Protein AF-A0AAV5REX1-F1 (afdb_monomer)

Secondary structure (DSSP, 8-state):
-----PPPPPS-PPP-SS-SS-HHHHHHHHHHHHHHHGGGT--HHHHHHHHHHHHHT-SSHHHHHHHHHHHHHHHHHHHHHHHHHHHHHHHHHHHHHHTSPPHHHHHHTT---S-----HHHHHHHSSSS-EE-TTT--EE-HHHHHHHHHHHTT----------------------------PPPHHHHHHHS--BPPP--SS-S-SEEEEEEEEEEEBTEEEEEEEEEEETT--EEEEEEB--SSPEEEE-HHHHHHHHH----PPPBPHHHHHHHHHHH--TTPEEEESSHHHHHHHHTB--S-EEEHHHHTT--GGG--S-THHHHHHHHHHHHHHH--

Sequence (343 aa):
MQKQQQEPPLLQPKLVHSQPAALDVRTQYLKLIYAEARKLRKSVAEVVDLEFNLAEKCSTSTTYAMEVRHLLAQLKTTVKKRVEKRNQLIAFRKLVRSLRTTETNLELSGYVLSRPLFNEQFIIENRNNVLRVCLKCNSEFTIASRISKTSESSKTSKSSNTSSTTSADENSAEDVVECQHIYTAHPCELEASAPFLMPIPSSRFIFDVVILHSEMVYTSLGAEIERLKLSDRHGKVLYDKQVATTGEVWLESPETTKSTKSENFNCSKISFAQLRIDYMRIIGRGTTILGCNLAQVFSSLRLLHKNVIDFAIELQRAPSECKGDCTNEMQLWLHDRVVNSVP

pLDDT: mean 82.85, std 17.7, range [32.94, 97.88]

Radius of gyration: 31.7 Å; Cα contacts (8 Å, |Δi|>4): 436; chains: 1; bounding box: 96×46×82 Å

Foldseek 3Di:
DDDPPDDQDDLFADDEPAAQDDRVVLSVLLVLQCVLVVLVVDGSVVSNVVSNVLRNPHNHVVSSVVVSVVSSVVSVVVSVVVVVVVVLVVLLLVLLQVLFDAPVRCVVLQADQDWDDADPVCCVVQQFADWFQFPPPRDTDTLPVVVVVVVVVVPPDDDDDDDDDDDDDPDPPPPPPPDLGAGAADSNLLCVVPTQDEQDADPCQVAQEKEWDFFWFGFSSHIATQWIWIAGLVRHTPDIAGADDPGHTSGGDPQRVVCVPPDPPPDDHHYLVVVLVVVSVNDHQNHAYEYASCRSVCSNNSYNHRRYNHPCSSVVHDSVVPDDDCVVVRSVVSVVSSVVSPD

InterPro domains:
  IPR036397 Ribonuclease H superfamily [G3DSA:3.30.420.10] (207-332)

Nearest PDB structures (foldseek):
  5z9x-assembly1_A  TM=7.440E-01  e=3.016E-06  Arabidopsis thaliana
  1wlj-assembly1_A  TM=7.589E-01  e=1.360E-05  Homo sapiens
  7yw5-assembly2_B  TM=7.996E-01  e=4.334E-05  Homo sapiens
  7yw5-assembly1_A  TM=6.823E-01  e=3.642E-05  Homo sapiens
  2pzs-assembly3_C  TM=5.341E-01  e=9.773E-01  Salasvirus phi29

Mean predicted aligned error: 10.96 Å

Structure (mmCIF, N/CA/C/O backbone):
data_AF-A0AAV5REX1-F1
#
_entry.id   AF-A0AAV5REX1-F1
#
loop_
_atom_site.group_PDB
_atom_site.id
_atom_site.type_symbol
_atom_site.label_atom_id
_atom_site.label_alt_id
_atom_site.label_comp_id
_atom_site.label_asym_id
_atom_site.label_entity_id
_atom_site.label_seq_id
_atom_site.pdbx_PDB_ins_code
_atom_site.Cartn_x
_atom_site.Cartn_y
_atom_site.Cartn_z
_atom_site.occupancy
_atom_site.B_iso_or_equiv
_atom_site.auth_seq_id
_atom_site.auth_comp_id
_atom_site.auth_asym_id
_atom_site.auth_atom_id
_atom_site.pdbx_PDB_model_num
ATOM 1 N N . MET A 1 1 ? -39.933 -8.234 -2.024 1.00 41.62 1 MET A N 1
ATOM 2 C CA . MET A 1 1 ? -39.864 -8.659 -0.608 1.00 41.62 1 MET A CA 1
ATOM 3 C C . MET A 1 1 ? -39.680 -7.424 0.260 1.00 41.62 1 MET A C 1
ATOM 5 O O . MET A 1 1 ? -38.602 -6.842 0.263 1.00 41.62 1 MET A O 1
ATOM 9 N N . GLN A 1 2 ? -40.752 -6.963 0.904 1.00 36.97 2 GLN A N 1
ATOM 10 C CA . GLN A 1 2 ? -40.706 -5.831 1.830 1.00 36.97 2 GLN A CA 1
ATOM 11 C C . GLN A 1 2 ? -39.947 -6.266 3.089 1.00 36.97 2 GLN A C 1
ATOM 13 O O . GLN A 1 2 ? -40.343 -7.224 3.750 1.00 36.97 2 GLN A O 1
ATOM 18 N N . LYS A 1 3 ? -38.833 -5.596 3.406 1.00 40.12 3 LYS A N 1
ATOM 19 C CA . LYS A 1 3 ? -38.197 -5.721 4.722 1.00 40.12 3 LYS A CA 1
ATOM 20 C C . LYS A 1 3 ? -39.199 -5.199 5.747 1.00 40.12 3 LYS A C 1
ATOM 22 O O . LYS A 1 3 ? -39.438 -3.995 5.786 1.00 40.12 3 LYS A O 1
ATOM 27 N N . GLN A 1 4 ? -39.782 -6.096 6.539 1.00 40.94 4 GLN A N 1
ATOM 28 C CA . GLN A 1 4 ? -40.500 -5.716 7.749 1.00 40.94 4 GLN A CA 1
ATOM 29 C C . GLN A 1 4 ? -39.557 -4.847 8.586 1.00 40.94 4 GLN A C 1
ATOM 31 O O . GLN A 1 4 ? -38.476 -5.283 8.984 1.00 40.94 4 GLN A O 1
ATOM 36 N N . GLN A 1 5 ? -39.936 -3.586 8.768 1.00 39.69 5 GLN A N 1
ATOM 37 C CA . GLN A 1 5 ? -39.284 -2.680 9.698 1.00 39.69 5 GLN A CA 1
ATOM 38 C C . GLN A 1 5 ? -39.611 -3.194 11.101 1.00 39.69 5 GLN A C 1
ATOM 40 O O . GLN A 1 5 ? -40.664 -2.886 11.646 1.00 39.69 5 GLN A O 1
ATOM 45 N N . GLN A 1 6 ? -38.746 -4.044 11.658 1.00 48.91 6 GLN A N 1
ATOM 46 C CA . GLN A 1 6 ? -38.772 -4.316 13.091 1.00 48.91 6 GLN A CA 1
ATOM 47 C C . GLN A 1 6 ? -38.523 -2.991 13.808 1.00 48.91 6 GLN A C 1
ATOM 49 O O . GLN A 1 6 ? -37.510 -2.330 13.555 1.00 48.91 6 GLN A O 1
ATOM 54 N N . GLU A 1 7 ? -39.469 -2.594 14.660 1.00 49.75 7 GLU A N 1
ATOM 55 C CA . GLU A 1 7 ? -39.303 -1.452 15.551 1.00 49.75 7 GLU A CA 1
ATOM 56 C C . GLU A 1 7 ? -37.972 -1.579 16.305 1.00 49.75 7 GLU A C 1
ATOM 58 O O . GLU A 1 7 ? -37.587 -2.685 16.709 1.00 49.75 7 GLU A O 1
ATOM 63 N N . PRO A 1 8 ? -37.225 -0.475 16.471 1.00 56.59 8 PRO A N 1
ATOM 64 C CA . PRO A 1 8 ? -35.963 -0.519 17.185 1.00 56.59 8 PRO A CA 1
ATOM 65 C C . PRO A 1 8 ? -36.215 -1.058 18.601 1.00 56.59 8 PRO A C 1
ATOM 67 O O . PRO A 1 8 ? -37.121 -0.566 19.276 1.00 56.59 8 PRO A O 1
ATOM 70 N N . PRO A 1 9 ? -35.436 -2.052 19.067 1.00 68.06 9 PRO A N 1
ATOM 71 C CA . PRO A 1 9 ? -35.655 -2.644 20.376 1.00 68.06 9 PRO A CA 1
ATOM 72 C C . PRO A 1 9 ? -35.603 -1.548 21.438 1.00 68.06 9 PRO A C 1
ATOM 74 O O . PRO A 1 9 ? -34.625 -0.802 21.533 1.00 68.06 9 PRO A O 1
ATOM 77 N N . LEU A 1 10 ? -36.682 -1.429 22.211 1.00 81.88 10 LEU A N 1
ATOM 78 C CA . LEU A 1 10 ? -36.759 -0.497 23.327 1.00 81.88 10 LEU A CA 1
ATOM 79 C C . LEU A 1 10 ? -35.700 -0.883 24.366 1.00 81.88 10 LEU A C 1
ATOM 81 O O . LEU A 1 10 ? -35.480 -2.062 24.643 1.00 81.88 10 LEU A O 1
ATOM 85 N N . LEU A 1 11 ? -35.033 0.115 24.952 1.00 90.31 11 LEU A N 1
ATOM 86 C CA . LEU A 1 11 ? -34.032 -0.098 25.999 1.00 90.31 11 LEU A CA 1
ATOM 87 C C . LEU A 1 11 ? -34.731 -0.441 27.324 1.00 90.31 11 LEU A C 1
ATOM 89 O O . LEU A 1 11 ? -34.845 0.402 28.215 1.00 90.31 11 LEU A O 1
ATOM 93 N N . GLN A 1 12 ? -35.233 -1.669 27.421 1.00 93.31 12 GLN A N 1
ATOM 94 C CA . GLN A 1 12 ? -35.946 -2.197 28.579 1.00 93.31 12 GLN A CA 1
ATOM 95 C C . GLN A 1 12 ? -35.335 -3.531 29.031 1.00 93.31 12 GLN A C 1
ATOM 97 O O . GLN A 1 12 ? -34.921 -4.325 28.182 1.00 93.31 12 GLN A O 1
ATOM 102 N N . PRO A 1 13 ? -35.263 -3.798 30.350 1.00 93.38 13 PRO A N 1
ATOM 103 C CA . PRO A 1 13 ? -34.788 -5.079 30.857 1.00 93.38 13 PRO A CA 1
ATOM 104 C C . PRO A 1 13 ? -35.712 -6.221 30.429 1.00 93.38 13 PRO A C 1
ATOM 106 O O . PRO A 1 13 ? -36.936 -6.096 30.475 1.00 93.38 13 PRO A O 1
ATOM 109 N N . LYS A 1 14 ? -35.131 -7.370 30.079 1.00 94.06 14 LYS A N 1
ATOM 110 C CA . LYS A 1 14 ? -35.898 -8.605 29.872 1.00 94.06 14 LYS A CA 1
ATOM 111 C C . LYS A 1 14 ? -36.340 -9.195 31.216 1.00 94.06 14 LYS A C 1
ATOM 113 O O . LYS A 1 14 ? -35.639 -9.076 32.231 1.00 94.06 14 LYS A O 1
ATOM 118 N N . LEU A 1 15 ? -37.503 -9.847 31.222 1.00 92.31 15 LEU A N 1
ATOM 119 C CA . LEU A 1 15 ? -38.007 -10.582 32.384 1.00 92.31 15 LEU A CA 1
ATOM 120 C C . LEU A 1 15 ? -37.105 -11.787 32.667 1.00 92.31 15 LEU A C 1
ATOM 122 O O . LEU A 1 15 ? -36.852 -12.586 31.773 1.00 92.31 15 LEU A O 1
ATOM 126 N N . VAL A 1 16 ? -36.638 -11.905 33.909 1.00 92.38 16 VAL A N 1
ATOM 127 C CA . VAL A 1 16 ? -35.862 -13.048 34.416 1.00 92.38 16 VAL A CA 1
ATOM 128 C C . VAL A 1 16 ? -36.701 -13.820 35.431 1.00 92.38 16 VAL A C 1
ATOM 130 O O . VAL A 1 16 ? -37.629 -13.257 36.015 1.00 92.38 16 VAL A O 1
ATOM 133 N N . HIS A 1 17 ? -36.367 -15.094 35.647 1.00 86.75 17 HIS A N 1
ATOM 134 C CA . HIS A 1 17 ? -37.123 -15.983 36.535 1.00 86.75 17 HIS A CA 1
ATOM 135 C C . HIS A 1 17 ? -37.067 -15.532 38.005 1.00 86.75 17 HIS A C 1
ATOM 137 O O . HIS A 1 17 ? -38.095 -15.435 38.668 1.00 86.75 17 HIS A O 1
ATOM 143 N N . SER A 1 18 ? -35.875 -15.172 38.488 1.00 88.12 18 SER A N 1
ATOM 144 C CA . SER A 1 18 ? -35.661 -14.524 39.784 1.00 88.12 18 SER A CA 1
ATOM 145 C C . SER A 1 18 ? -35.223 -13.085 39.551 1.00 88.12 18 SER A C 1
ATOM 147 O O . SER A 1 18 ? -34.117 -12.857 39.072 1.00 88.12 18 SER A O 1
ATOM 149 N N . GLN A 1 19 ? -36.079 -12.107 39.853 1.00 89.44 19 GLN A N 1
ATOM 150 C CA . GLN A 1 19 ? -35.738 -10.690 39.692 1.00 89.44 19 GLN A CA 1
ATOM 151 C C . GLN A 1 19 ? -34.707 -10.283 40.756 1.00 89.44 19 GLN A C 1
ATOM 153 O O . GLN A 1 19 ? -35.073 -10.191 41.928 1.00 89.44 19 GLN A O 1
ATOM 158 N N . PRO A 1 20 ? -33.437 -10.010 40.392 1.00 92.88 20 PRO A N 1
ATOM 159 C CA . PRO A 1 20 ? -32.428 -9.660 41.387 1.00 92.88 20 PRO A CA 1
ATOM 160 C C . PRO A 1 20 ? -32.662 -8.267 41.982 1.00 92.88 20 PRO A C 1
ATOM 162 O O . PRO A 1 20 ? -32.218 -7.987 43.088 1.00 92.88 20 PRO A O 1
ATOM 165 N N . ALA A 1 21 ? -33.349 -7.385 41.256 1.00 94.56 21 ALA A N 1
ATOM 166 C CA . ALA A 1 21 ? -33.700 -6.036 41.676 1.00 94.56 21 ALA A CA 1
ATOM 167 C C . ALA A 1 21 ? -35.005 -5.600 40.995 1.00 94.56 21 ALA A C 1
ATOM 169 O O . ALA A 1 21 ? -35.418 -6.188 39.992 1.00 94.56 21 ALA A O 1
ATOM 170 N N . ALA A 1 22 ? -35.633 -4.546 41.519 1.00 95.38 22 ALA A N 1
ATOM 171 C CA . ALA A 1 22 ? -36.825 -3.955 40.921 1.00 95.38 22 ALA A CA 1
ATOM 172 C C . ALA A 1 22 ? -36.555 -3.443 39.487 1.00 95.38 22 ALA A C 1
ATOM 174 O O . ALA A 1 22 ? -35.430 -3.077 39.128 1.00 95.38 22 ALA A O 1
ATOM 175 N N . LEU A 1 23 ? -37.590 -3.461 38.638 1.00 93.94 23 LEU A N 1
ATOM 176 C CA . LEU A 1 23 ? -37.469 -3.168 37.202 1.00 93.94 23 LEU A CA 1
ATOM 177 C C . LEU A 1 23 ? -36.954 -1.752 36.916 1.00 93.94 23 LEU A C 1
ATOM 179 O O . LEU A 1 23 ? -36.216 -1.543 35.953 1.00 93.94 23 LEU A O 1
ATOM 183 N N . ASP A 1 24 ? -37.309 -0.784 37.751 1.00 94.31 24 ASP A N 1
ATOM 184 C CA . ASP A 1 24 ? -36.826 0.594 37.698 1.00 94.31 24 ASP A CA 1
ATOM 185 C C . ASP A 1 24 ? -35.310 0.670 37.942 1.00 94.31 24 ASP A C 1
ATOM 187 O O . ASP A 1 24 ? -34.587 1.280 37.149 1.00 94.31 24 ASP A O 1
ATOM 191 N N . VAL A 1 25 ? -34.808 -0.031 38.962 1.00 95.50 25 VAL A N 1
ATOM 192 C CA . VAL A 1 25 ? -33.376 -0.131 39.281 1.00 95.50 25 VAL A CA 1
ATOM 193 C C . VAL A 1 25 ? -32.620 -0.817 38.144 1.00 95.50 25 VAL A C 1
ATOM 195 O O . VAL A 1 25 ? -31.595 -0.314 37.676 1.00 95.50 25 VAL A O 1
ATOM 198 N N . ARG A 1 26 ? -33.145 -1.935 37.625 1.00 96.25 26 ARG A N 1
ATOM 199 C CA . ARG A 1 26 ? -32.561 -2.618 36.459 1.00 96.25 26 ARG A CA 1
ATOM 200 C C . ARG A 1 26 ? -32.526 -1.709 35.232 1.00 96.25 26 ARG A C 1
ATOM 202 O O . ARG A 1 26 ? -31.511 -1.652 34.543 1.00 96.25 26 ARG A O 1
ATOM 209 N N . THR A 1 27 ? -33.580 -0.927 35.005 1.00 96.25 27 THR A N 1
ATOM 210 C CA . THR A 1 27 ? -33.643 0.057 33.914 1.00 96.25 27 THR A CA 1
ATOM 211 C C . THR A 1 27 ? -32.583 1.152 34.069 1.00 96.25 27 THR A C 1
ATOM 213 O O . THR A 1 27 ? -31.961 1.550 33.081 1.00 96.25 27 THR A O 1
ATOM 216 N N . GLN A 1 28 ? -32.329 1.636 35.289 1.00 96.69 28 GLN A N 1
ATOM 217 C CA . GLN A 1 28 ? -31.252 2.601 35.546 1.00 96.69 28 GLN A CA 1
ATOM 218 C C . GLN A 1 28 ? -29.877 2.009 35.216 1.00 96.69 28 GLN A C 1
ATOM 220 O O . GLN A 1 28 ? -29.094 2.636 34.499 1.00 96.69 28 GLN A O 1
ATOM 225 N N . TYR A 1 29 ? -29.598 0.782 35.657 1.00 97.31 29 TYR A N 1
ATOM 226 C CA . TYR A 1 29 ? -28.347 0.101 35.324 1.00 97.31 29 TYR A CA 1
ATOM 227 C C . TYR A 1 29 ? -28.202 -0.171 33.827 1.00 97.31 29 TYR A C 1
ATOM 229 O O . TYR A 1 29 ? -27.140 0.093 33.263 1.00 97.31 29 TYR A O 1
ATOM 237 N N . LEU A 1 30 ? -29.268 -0.602 33.154 1.00 96.88 30 LEU A N 1
ATOM 238 C CA . LEU A 1 30 ? -29.281 -0.811 31.708 1.00 96.88 30 LEU A CA 1
ATOM 239 C C . LEU A 1 30 ? -28.925 0.477 30.946 1.00 96.88 30 LEU A C 1
ATOM 241 O O . LEU A 1 30 ? -28.131 0.435 30.005 1.00 96.88 30 LEU A O 1
ATOM 245 N N . LYS A 1 31 ? -29.428 1.641 31.384 1.00 96.88 31 LYS A N 1
ATOM 246 C CA . LYS A 1 31 ? -29.044 2.950 30.823 1.00 96.88 31 LYS A CA 1
ATOM 247 C C . LYS A 1 31 ? -27.552 3.243 31.002 1.00 96.88 31 LYS A C 1
ATOM 249 O O . LYS A 1 31 ? -26.918 3.736 30.068 1.00 96.88 31 LYS A O 1
ATOM 254 N N . LEU A 1 32 ? -26.978 2.922 32.164 1.00 97.50 32 LEU A N 1
ATOM 255 C CA . LEU A 1 32 ? -25.543 3.092 32.420 1.00 97.50 32 LEU A CA 1
ATOM 256 C C . LEU A 1 32 ? -24.694 2.164 31.539 1.00 97.50 32 LEU A C 1
ATOM 258 O O . LEU A 1 32 ? -23.728 2.618 30.922 1.00 97.50 32 LEU A O 1
ATOM 262 N N . ILE A 1 33 ? -25.078 0.888 31.428 1.00 97.44 33 ILE A N 1
ATOM 263 C CA . ILE A 1 33 ? -24.406 -0.093 30.563 1.00 97.44 33 ILE A CA 1
ATOM 264 C C . ILE A 1 33 ? -24.477 0.381 29.108 1.00 97.44 33 ILE A C 1
ATOM 266 O O . ILE A 1 33 ? -23.455 0.410 28.420 1.00 97.44 33 ILE A O 1
ATOM 270 N N . TYR A 1 34 ? -25.648 0.833 28.655 1.00 96.69 34 TYR A N 1
ATOM 271 C CA . TYR A 1 34 ? -25.845 1.362 27.308 1.00 96.69 34 TYR A CA 1
ATOM 272 C C . TYR A 1 34 ? -24.973 2.584 27.016 1.00 96.69 34 TYR A C 1
ATOM 274 O O . TYR A 1 34 ? -24.344 2.655 25.957 1.00 96.69 34 TYR A O 1
ATOM 282 N N . ALA A 1 35 ? -24.875 3.528 27.957 1.00 95.94 35 ALA A N 1
ATOM 283 C CA . ALA A 1 35 ? -24.076 4.739 27.794 1.00 95.94 35 ALA A CA 1
ATOM 284 C C . ALA A 1 35 ? -22.585 4.449 27.535 1.00 95.94 35 ALA A C 1
ATOM 286 O O . ALA A 1 35 ? -21.951 5.186 26.770 1.00 95.94 35 ALA A O 1
ATOM 287 N N . GLU A 1 36 ? -22.040 3.377 28.119 1.00 96.25 36 GLU A N 1
ATOM 288 C CA . GLU A 1 36 ? -20.666 2.919 27.875 1.00 96.25 36 GLU A CA 1
ATOM 289 C C . GLU A 1 36 ? -20.561 2.001 26.648 1.00 96.25 36 GLU A C 1
ATOM 291 O O . GLU A 1 36 ? -19.703 2.202 25.787 1.00 96.25 36 GLU A O 1
ATOM 296 N N . ALA A 1 37 ? -21.466 1.035 26.500 1.00 94.94 37 ALA A N 1
ATOM 297 C CA . ALA A 1 37 ? -21.451 0.066 25.407 1.00 94.94 37 ALA A CA 1
ATOM 298 C C . ALA A 1 37 ? -21.675 0.707 24.025 1.00 94.94 37 ALA A C 1
ATOM 300 O O . ALA A 1 37 ? -21.059 0.286 23.040 1.00 94.94 37 ALA A O 1
ATOM 301 N N . ARG A 1 38 ? -22.463 1.789 23.936 1.00 94.81 38 ARG A N 1
ATOM 302 C CA . ARG A 1 38 ? -22.641 2.544 22.683 1.00 94.81 38 ARG A CA 1
ATOM 303 C C . ARG A 1 38 ? -21.335 3.161 22.178 1.00 94.81 38 ARG A C 1
ATOM 305 O O . ARG A 1 38 ? -21.141 3.273 20.970 1.00 94.81 38 ARG A O 1
ATOM 312 N N . LYS A 1 39 ? -20.388 3.496 23.071 1.00 93.06 39 LYS A N 1
ATOM 313 C CA . LYS A 1 39 ? -19.043 3.977 22.685 1.00 93.06 39 LYS A CA 1
ATOM 314 C C . LYS A 1 39 ? -18.255 2.889 21.944 1.00 93.06 39 LYS A C 1
ATOM 316 O O . LYS A 1 39 ? -17.355 3.190 21.161 1.00 93.06 39 LYS A O 1
ATOM 321 N N . LEU A 1 40 ? -18.629 1.623 22.139 1.00 92.44 40 LEU A N 1
ATOM 322 C CA . LEU A 1 40 ? -18.107 0.467 21.412 1.00 92.44 40 LEU A CA 1
ATOM 323 C C . LEU A 1 40 ? -18.937 0.102 20.169 1.00 92.44 40 LEU A C 1
ATOM 325 O O . LEU A 1 40 ? -18.565 -0.840 19.470 1.00 92.44 40 LEU A O 1
ATOM 329 N N . ARG A 1 41 ? -19.985 0.872 19.845 1.00 93.38 41 ARG A N 1
ATOM 330 C CA . ARG A 1 41 ? -20.968 0.594 18.784 1.00 93.38 41 ARG A CA 1
ATOM 331 C C . ARG A 1 41 ? -21.764 -0.700 18.993 1.00 93.38 41 ARG A C 1
ATOM 333 O O . ARG A 1 41 ? -22.196 -1.292 18.011 1.00 93.38 41 ARG A O 1
ATOM 340 N N . LYS A 1 42 ? -21.951 -1.132 20.245 1.00 93.38 42 LYS A N 1
ATOM 341 C CA . LYS A 1 42 ? -22.905 -2.207 20.538 1.00 93.38 42 LYS A CA 1
ATOM 342 C C . LYS A 1 42 ? -24.327 -1.715 20.272 1.00 93.38 42 LYS A C 1
ATOM 344 O O . LYS A 1 42 ? -24.660 -0.574 20.602 1.00 93.38 42 LYS A O 1
ATOM 349 N N . SER A 1 43 ? -25.130 -2.569 19.658 1.00 94.69 43 SER A N 1
ATOM 350 C CA . SER A 1 43 ? -26.555 -2.358 19.428 1.00 94.69 43 SER A CA 1
ATOM 351 C C . SER A 1 43 ? -27.341 -2.398 20.742 1.00 94.69 43 SER A C 1
ATOM 353 O O . SER A 1 43 ? -26.873 -2.928 21.750 1.00 94.69 43 SER A O 1
ATOM 355 N N . VAL A 1 44 ? -28.556 -1.842 20.737 1.00 94.38 44 VAL A N 1
ATOM 356 C CA . VAL A 1 44 ? -29.444 -1.887 21.911 1.00 94.38 44 VAL A CA 1
ATOM 357 C C . VAL A 1 44 ? -29.755 -3.334 22.307 1.00 94.38 44 VAL A C 1
ATOM 359 O O . VAL A 1 44 ? -29.687 -3.653 23.489 1.00 94.38 44 VAL A O 1
ATOM 362 N N . ALA A 1 45 ? -30.002 -4.216 21.332 1.00 94.44 45 ALA A N 1
ATOM 363 C CA . ALA A 1 45 ? -30.260 -5.636 21.573 1.00 94.44 45 ALA A CA 1
ATOM 364 C C . ALA A 1 45 ? -29.101 -6.318 22.320 1.00 94.44 45 ALA A C 1
ATOM 366 O O . ALA A 1 45 ? -29.321 -6.910 23.371 1.00 94.44 45 ALA A O 1
ATOM 367 N N . GLU A 1 46 ? -27.858 -6.135 21.857 1.00 95.62 46 GLU A N 1
ATOM 368 C CA . GLU A 1 46 ? -26.674 -6.695 22.530 1.00 95.62 46 GLU A CA 1
ATOM 369 C C . GLU A 1 46 ? -26.517 -6.179 23.965 1.00 95.62 46 GLU A C 1
ATOM 371 O O . GLU A 1 46 ? -26.017 -6.887 24.835 1.00 95.62 46 GLU A O 1
ATOM 376 N N . VAL A 1 47 ? -26.904 -4.930 24.227 1.00 96.38 47 VAL A N 1
ATOM 377 C CA . VAL A 1 47 ? -26.822 -4.344 25.569 1.00 96.38 47 VAL A CA 1
ATOM 378 C C . VAL A 1 47 ? -27.897 -4.902 26.497 1.00 96.38 47 VAL A C 1
ATOM 380 O O . VAL A 1 47 ? -27.590 -5.214 27.646 1.00 96.38 47 VAL A O 1
ATOM 383 N N . VAL A 1 48 ? -29.126 -5.056 26.000 1.00 96.06 48 VAL A N 1
ATOM 384 C CA . VAL A 1 48 ? -30.218 -5.710 26.734 1.00 96.06 48 VAL A CA 1
ATOM 385 C C . VAL A 1 48 ? -29.850 -7.159 27.055 1.00 96.06 48 VAL A C 1
ATOM 387 O O . VAL A 1 48 ? -30.053 -7.597 28.182 1.00 96.06 48 VAL A O 1
ATOM 390 N N . ASP A 1 49 ? -29.236 -7.879 26.115 1.00 96.12 49 ASP A N 1
ATOM 391 C CA . ASP A 1 49 ? -28.781 -9.256 26.336 1.00 96.12 49 ASP A CA 1
ATOM 392 C C . ASP A 1 49 ? -27.657 -9.344 27.376 1.00 96.12 49 ASP A C 1
ATOM 394 O O . ASP A 1 49 ? -27.644 -10.258 28.197 1.00 96.12 49 ASP A O 1
ATOM 398 N N . LEU A 1 50 ? -26.719 -8.390 27.388 1.00 96.38 50 LEU A N 1
ATOM 399 C CA . LEU A 1 50 ? -25.670 -8.336 28.415 1.00 96.38 50 LEU A CA 1
ATOM 400 C C . LEU A 1 50 ? -26.248 -8.148 29.818 1.00 96.38 50 LEU A C 1
ATOM 402 O O . LEU A 1 50 ? -25.808 -8.825 30.743 1.00 96.38 50 LEU A O 1
ATOM 406 N N . GLU A 1 51 ? -27.207 -7.234 29.977 1.00 96.94 51 GLU A N 1
ATOM 407 C CA . GLU A 1 51 ? -27.874 -7.019 31.264 1.00 96.94 51 GLU A CA 1
ATOM 408 C C . GLU A 1 51 ? -28.710 -8.234 31.665 1.00 96.94 51 GLU A C 1
ATOM 410 O O . GLU A 1 51 ? -28.601 -8.679 32.804 1.00 96.94 51 GLU A O 1
ATOM 415 N N . PHE A 1 52 ? -29.469 -8.817 30.733 1.00 96.56 52 PHE A N 1
ATOM 416 C CA . PHE A 1 52 ? -30.295 -9.997 30.985 1.00 96.56 52 PHE A CA 1
ATOM 417 C C . PHE A 1 52 ? -29.462 -11.177 31.494 1.00 96.56 52 PHE A C 1
ATOM 419 O O . PHE A 1 52 ? -29.761 -11.729 32.549 1.00 96.56 52 PHE A O 1
ATOM 426 N N . ASN A 1 53 ? -28.370 -11.503 30.797 1.00 95.94 53 ASN A N 1
ATOM 427 C CA . ASN A 1 53 ? -27.466 -12.591 31.180 1.00 95.94 53 ASN A CA 1
ATOM 428 C C . ASN A 1 53 ? -26.797 -12.357 32.542 1.00 95.94 53 ASN A C 1
ATOM 430 O O . ASN A 1 53 ? -26.378 -13.304 33.205 1.00 95.94 53 ASN A O 1
ATOM 434 N N . LEU A 1 54 ? -26.629 -11.095 32.940 1.00 95.50 54 LEU A N 1
ATOM 435 C CA . LEU A 1 54 ? -26.080 -10.726 34.241 1.00 95.50 54 LEU A CA 1
ATOM 436 C C . LEU A 1 54 ? -27.153 -10.856 35.328 1.00 95.50 54 LEU A C 1
ATOM 438 O O . LEU A 1 54 ? -26.888 -11.436 36.380 1.00 95.50 54 LEU A O 1
ATOM 442 N N . ALA A 1 55 ? -28.370 -10.382 35.054 1.00 95.69 55 ALA A N 1
ATOM 443 C CA . ALA A 1 55 ? -29.510 -10.479 35.955 1.00 95.69 55 ALA A CA 1
ATOM 444 C C . ALA A 1 55 ? -29.913 -11.935 36.237 1.00 95.69 55 ALA A C 1
ATOM 446 O O . ALA A 1 55 ? -30.172 -12.270 37.386 1.00 95.69 55 ALA A O 1
ATOM 447 N N . GLU A 1 56 ? -29.898 -12.807 35.225 1.00 95.88 56 GLU A N 1
ATOM 448 C CA . GLU A 1 56 ? -30.225 -14.235 35.359 1.00 95.88 56 GLU A CA 1
ATOM 449 C C . GLU A 1 56 ? -29.261 -14.983 36.296 1.00 95.88 56 GLU A C 1
ATOM 451 O O . GLU A 1 56 ? -29.656 -15.912 36.995 1.00 95.88 56 GLU A O 1
ATOM 456 N N . LYS A 1 57 ? -27.997 -14.550 36.359 1.00 93.75 57 LYS A N 1
ATOM 457 C CA . LYS A 1 57 ? -26.960 -15.168 37.202 1.00 93.75 57 LYS A CA 1
ATOM 458 C C . LYS A 1 57 ? -26.956 -14.663 38.643 1.00 93.75 57 LYS A C 1
ATOM 460 O O . LYS A 1 57 ? -26.240 -15.213 39.477 1.00 93.75 57 LYS A O 1
ATOM 465 N N . CYS A 1 58 ? -27.704 -13.605 38.942 1.00 93.94 58 CYS A N 1
ATOM 466 C CA . CYS A 1 58 ? -27.691 -12.967 40.251 1.00 93.94 58 CYS A CA 1
ATOM 467 C C . CYS A 1 58 ? -28.947 -13.338 41.040 1.00 93.94 58 CYS A C 1
ATOM 469 O O . CYS A 1 58 ? -30.064 -13.123 40.587 1.00 93.94 58 CYS A O 1
ATOM 471 N N . SER A 1 59 ? -28.766 -13.833 42.263 1.00 89.31 59 SER A N 1
ATOM 472 C CA . SER A 1 59 ? -29.874 -14.170 43.164 1.00 89.31 59 SER A CA 1
ATOM 473 C C . SER A 1 59 ? -30.300 -13.014 44.074 1.00 89.31 59 SER A C 1
ATOM 475 O O . SER A 1 59 ? -31.399 -13.038 44.619 1.00 89.31 59 SER A O 1
ATOM 477 N N . THR A 1 60 ? -29.451 -11.993 44.253 1.00 93.81 60 THR A N 1
ATOM 478 C CA . THR A 1 60 ? -29.719 -10.853 45.145 1.00 93.81 60 THR A CA 1
ATOM 479 C C . THR A 1 60 ? -29.392 -9.514 44.489 1.00 93.81 60 THR A C 1
ATOM 481 O O . THR A 1 60 ? -28.530 -9.428 43.608 1.00 93.81 60 THR A O 1
ATOM 484 N N . SER A 1 61 ? -30.030 -8.448 44.982 1.00 93.56 61 SER A N 1
ATOM 485 C CA . SER A 1 61 ? -29.796 -7.067 44.532 1.00 93.56 61 SER A CA 1
ATOM 486 C C . SER A 1 61 ? -28.348 -6.627 44.741 1.00 93.56 61 SER A C 1
ATOM 488 O O . SER A 1 61 ? -27.753 -5.986 43.876 1.00 93.56 61 SER A O 1
ATOM 490 N N . THR A 1 62 ? -27.733 -7.042 45.851 1.00 95.19 62 THR A N 1
ATOM 491 C CA . THR A 1 62 ? -26.341 -6.712 46.177 1.00 95.19 62 THR A CA 1
ATOM 492 C C . THR A 1 62 ? -25.364 -7.356 45.196 1.00 95.19 62 THR A C 1
ATOM 494 O O . THR A 1 62 ? -24.488 -6.669 44.665 1.00 95.19 62 THR A O 1
ATOM 497 N N . THR A 1 63 ? -25.532 -8.655 44.916 1.00 95.25 63 THR A N 1
ATOM 498 C CA . THR A 1 63 ? -24.705 -9.375 43.935 1.00 95.25 63 THR A CA 1
ATOM 499 C C . THR A 1 63 ? -24.886 -8.777 42.544 1.00 95.25 63 THR A C 1
ATOM 501 O O . THR A 1 63 ? -23.901 -8.492 41.868 1.00 95.25 63 THR A O 1
ATOM 504 N N . TYR A 1 64 ? -26.126 -8.473 42.157 1.00 96.88 64 TYR A N 1
ATOM 505 C CA . TYR A 1 64 ? -26.432 -7.827 40.883 1.00 96.88 64 TYR A CA 1
ATOM 506 C C . TYR A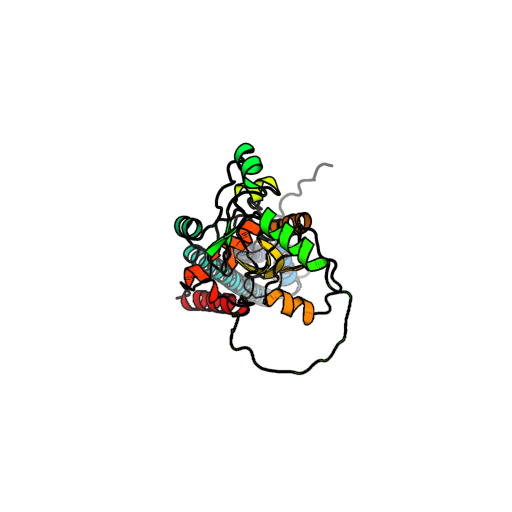 1 64 ? -25.763 -6.455 40.741 1.00 96.88 64 TYR A C 1
ATOM 508 O O . TYR A 1 64 ? -25.067 -6.201 39.760 1.00 96.88 64 TYR A O 1
ATOM 516 N N . ALA A 1 65 ? -25.874 -5.585 41.746 1.00 96.81 65 ALA A N 1
ATOM 517 C CA . ALA A 1 65 ? -25.218 -4.280 41.738 1.00 96.81 65 ALA A CA 1
ATOM 518 C C . ALA A 1 65 ? -23.680 -4.384 41.696 1.00 96.81 65 ALA A C 1
ATOM 520 O O . ALA A 1 65 ? -23.005 -3.518 41.131 1.00 96.81 65 ALA A O 1
ATOM 521 N N . MET A 1 66 ? -23.093 -5.418 42.306 1.00 97.25 66 MET A N 1
ATOM 522 C CA . MET A 1 66 ? -21.656 -5.694 42.221 1.00 97.25 66 MET A CA 1
ATOM 523 C C . MET A 1 66 ? -21.251 -6.131 40.808 1.00 97.25 66 MET A C 1
ATOM 525 O O . MET A 1 66 ? -20.333 -5.542 40.235 1.00 97.25 66 MET A O 1
ATOM 529 N N . GLU A 1 67 ? -21.968 -7.086 40.220 1.00 97.38 67 GLU A N 1
ATOM 530 C CA . GLU A 1 67 ? -21.699 -7.580 38.867 1.00 97.38 67 GLU A CA 1
ATOM 531 C C . GLU A 1 67 ? -21.890 -6.488 37.810 1.00 97.38 67 GLU A C 1
ATOM 533 O O . GLU A 1 67 ? -21.057 -6.330 36.916 1.00 97.38 67 GLU A O 1
ATOM 538 N N . VAL A 1 68 ? -22.919 -5.642 37.940 1.00 97.56 68 VAL A N 1
ATOM 539 C CA . VAL A 1 68 ? -23.093 -4.487 37.047 1.00 97.56 68 VAL A CA 1
ATOM 540 C C . VAL A 1 68 ? -21.903 -3.530 37.150 1.00 97.56 68 VAL A C 1
ATOM 542 O O . VAL A 1 68 ? -21.404 -3.053 36.127 1.00 97.56 68 VAL A O 1
ATOM 545 N N . ARG A 1 69 ? -21.407 -3.248 38.363 1.00 97.69 69 ARG A N 1
ATOM 546 C CA . ARG A 1 69 ? -20.208 -2.411 38.548 1.00 97.69 69 ARG A CA 1
ATOM 547 C C . ARG A 1 69 ? -18.982 -3.038 37.886 1.00 97.69 69 ARG A C 1
ATOM 549 O O . ARG A 1 69 ? -18.224 -2.318 37.232 1.00 97.69 69 ARG A O 1
ATOM 556 N N . HIS A 1 70 ? -18.816 -4.352 38.002 1.00 97.62 70 HIS A N 1
ATOM 557 C CA . HIS A 1 70 ? -17.735 -5.086 37.353 1.00 97.62 70 HIS A CA 1
ATOM 558 C C . HIS A 1 70 ? -17.840 -5.020 35.818 1.00 97.62 70 HIS A C 1
ATOM 560 O O . HIS A 1 70 ? -16.877 -4.625 35.156 1.00 97.62 70 HIS A O 1
ATOM 566 N N . LEU A 1 71 ? -19.024 -5.262 35.245 1.00 97.50 71 LEU A N 1
ATOM 567 C CA . LEU A 1 71 ? -19.279 -5.117 33.808 1.00 97.50 71 LEU A CA 1
ATOM 568 C C . LEU A 1 71 ? -18.993 -3.690 33.316 1.00 97.50 71 LEU A C 1
ATOM 570 O O . LEU A 1 71 ? -18.344 -3.498 32.287 1.00 97.50 71 LEU A O 1
ATOM 574 N N . LEU A 1 72 ? -19.432 -2.666 34.053 1.00 97.88 72 LEU A N 1
ATOM 575 C CA . LEU A 1 72 ? -19.152 -1.270 33.713 1.00 97.88 72 LEU A CA 1
ATOM 576 C C . LEU A 1 72 ? -17.649 -0.966 33.733 1.00 97.88 72 LEU A C 1
ATOM 578 O O . LEU A 1 72 ? -17.159 -0.269 32.843 1.00 97.88 72 LEU A O 1
ATOM 582 N N . ALA A 1 73 ? -16.902 -1.495 34.705 1.00 97.56 73 ALA A N 1
ATOM 583 C CA . ALA A 1 73 ? -15.447 -1.356 34.749 1.00 97.56 73 ALA A CA 1
ATOM 584 C C . ALA A 1 73 ? -14.773 -2.039 33.541 1.00 97.56 73 ALA A C 1
ATOM 586 O O . ALA A 1 73 ? -13.897 -1.448 32.899 1.00 97.56 73 ALA A O 1
ATOM 587 N N . GLN A 1 74 ? -15.227 -3.235 33.158 1.00 96.94 74 GLN A N 1
ATOM 588 C CA . GLN A 1 74 ? -14.751 -3.939 31.962 1.00 96.94 74 GLN A CA 1
ATOM 589 C C . GLN A 1 74 ? -15.061 -3.175 30.664 1.00 96.94 74 GLN A C 1
ATOM 591 O O . GLN A 1 74 ? -14.206 -3.041 29.784 1.00 96.94 74 GLN A O 1
ATOM 596 N N . LEU A 1 75 ? -16.264 -2.609 30.539 1.00 96.62 75 LEU A N 1
ATOM 597 C CA . LEU A 1 75 ? -16.630 -1.786 29.387 1.00 96.62 75 LEU A CA 1
ATOM 598 C C . LEU A 1 75 ? -15.768 -0.524 29.316 1.00 96.62 75 LEU A C 1
ATOM 600 O O . LEU A 1 75 ? -15.213 -0.232 28.258 1.00 96.62 75 LEU A O 1
ATOM 604 N N . LYS A 1 76 ? -15.581 0.187 30.434 1.00 96.44 76 LYS A N 1
ATOM 605 C CA . LYS A 1 76 ? -14.748 1.400 30.494 1.00 96.44 76 LYS A CA 1
ATOM 606 C C . LYS A 1 76 ? -13.291 1.123 30.124 1.00 96.44 76 LYS A C 1
ATOM 608 O O . LYS A 1 76 ? -12.711 1.875 29.341 1.00 96.44 76 LYS A O 1
ATOM 613 N N . THR A 1 77 ? -12.703 0.040 30.630 1.00 96.12 77 THR A N 1
ATOM 614 C CA . THR A 1 77 ? -11.330 -0.358 30.267 1.00 96.12 77 THR A CA 1
ATOM 615 C C . THR A 1 77 ? -11.222 -0.719 28.785 1.00 96.12 77 THR A C 1
ATOM 617 O O . THR A 1 77 ? -10.283 -0.286 28.115 1.00 96.12 77 THR A O 1
ATOM 620 N N . THR A 1 78 ? -12.214 -1.421 28.233 1.00 94.44 78 THR A N 1
ATOM 621 C CA . THR A 1 78 ? -12.280 -1.741 26.797 1.00 94.44 78 THR A CA 1
ATOM 622 C C . THR A 1 78 ? -12.418 -0.483 25.934 1.00 94.44 78 THR A C 1
ATOM 624 O O . THR A 1 78 ? -11.730 -0.344 24.920 1.00 94.44 78 THR A O 1
ATOM 627 N N . VAL A 1 79 ? -13.265 0.468 26.342 1.00 94.00 79 VAL A N 1
ATOM 628 C CA . VAL A 1 79 ? -13.409 1.776 25.686 1.00 94.00 79 VAL A CA 1
ATOM 629 C C . VAL A 1 79 ? -12.088 2.538 25.721 1.00 94.00 79 VAL A C 1
ATOM 631 O O . VAL A 1 79 ? -11.651 3.005 24.671 1.00 94.00 79 VAL A O 1
ATOM 634 N N . LYS A 1 80 ? -11.419 2.613 26.881 1.00 94.38 80 LYS A N 1
ATOM 635 C CA . LYS A 1 80 ? -10.117 3.282 27.026 1.00 94.38 80 LYS A CA 1
ATOM 636 C C . LYS A 1 80 ? -9.084 2.701 26.057 1.00 94.38 80 LYS A C 1
ATOM 638 O O . LYS A 1 80 ? -8.539 3.451 25.253 1.00 94.38 80 LYS A O 1
ATOM 643 N N . LYS A 1 81 ? -8.910 1.372 26.040 1.00 94.00 81 LYS A N 1
ATOM 644 C CA . LYS A 1 81 ? -7.997 0.677 25.109 1.00 94.00 81 LYS A CA 1
ATOM 645 C C . LYS A 1 81 ? -8.330 0.968 23.641 1.00 94.00 81 LYS A C 1
ATOM 647 O O . LYS A 1 81 ? -7.440 1.175 22.820 1.00 94.00 81 LYS A O 1
ATOM 652 N N . ARG A 1 82 ? -9.620 1.007 23.287 1.00 91.38 82 ARG A N 1
ATOM 653 C CA . ARG A 1 82 ? -10.063 1.319 21.919 1.00 91.38 82 ARG A CA 1
ATOM 654 C C . ARG A 1 82 ? -9.763 2.765 21.525 1.00 91.38 82 ARG A C 1
ATOM 656 O O . ARG A 1 82 ? -9.346 3.001 20.391 1.00 91.38 82 ARG A O 1
ATOM 663 N N . VAL A 1 83 ? -10.008 3.720 22.422 1.00 90.06 83 VAL A N 1
ATOM 664 C CA . VAL A 1 83 ? -9.716 5.145 22.202 1.00 90.06 83 VAL A CA 1
ATOM 665 C C . VAL A 1 83 ? -8.215 5.356 22.055 1.00 90.06 83 VAL A C 1
ATOM 667 O O . VAL A 1 83 ? -7.790 6.000 21.103 1.00 90.06 83 VAL A O 1
ATOM 670 N N . GLU A 1 84 ? -7.414 4.746 22.922 1.00 91.38 84 GLU A N 1
ATOM 671 C CA . GLU A 1 84 ? -5.954 4.798 22.862 1.00 91.38 84 GLU A CA 1
ATOM 672 C C . GLU A 1 84 ? -5.420 4.245 21.535 1.00 91.38 84 GLU A C 1
ATOM 674 O O . GLU A 1 84 ? -4.729 4.958 20.809 1.00 91.38 84 GLU A O 1
ATOM 679 N N . LYS A 1 85 ? -5.856 3.045 21.127 1.00 89.94 85 LYS A N 1
ATOM 680 C CA . LYS A 1 85 ? -5.499 2.460 19.822 1.00 89.94 85 LYS A CA 1
ATOM 681 C C . LYS A 1 85 ? -5.905 3.358 18.648 1.00 89.94 85 LYS A C 1
ATOM 683 O O . LYS A 1 85 ? -5.181 3.469 17.660 1.00 89.94 85 LYS A O 1
ATOM 688 N N . ARG A 1 86 ? -7.071 4.010 18.730 1.00 89.06 86 ARG A N 1
ATOM 689 C CA . ARG A 1 86 ? -7.524 4.969 17.711 1.00 89.06 86 ARG A CA 1
ATOM 690 C C . ARG A 1 86 ? -6.631 6.210 17.678 1.00 89.06 86 ARG A C 1
ATOM 692 O O . ARG A 1 86 ? -6.300 6.664 16.587 1.00 89.06 86 ARG A O 1
ATOM 699 N N . ASN A 1 87 ? -6.251 6.747 18.831 1.00 89.81 87 ASN A N 1
ATOM 700 C CA . ASN A 1 87 ? -5.389 7.923 18.926 1.00 89.81 87 ASN A CA 1
ATOM 701 C C . ASN A 1 87 ? -3.984 7.620 18.400 1.00 89.81 87 ASN A C 1
ATOM 703 O O . ASN A 1 87 ? -3.483 8.386 17.582 1.00 89.81 87 ASN A O 1
ATOM 707 N N . GLN A 1 88 ? -3.413 6.467 18.758 1.00 89.00 88 GLN A N 1
ATOM 708 C CA . GLN A 1 88 ? -2.155 5.969 18.193 1.00 89.00 88 GLN A CA 1
ATOM 709 C C . GLN A 1 88 ? -2.235 5.859 16.665 1.00 89.00 88 GLN A C 1
ATOM 711 O O . GLN A 1 88 ? -1.343 6.320 15.960 1.00 89.00 88 GLN A O 1
ATOM 716 N N . LEU A 1 89 ? -3.339 5.328 16.125 1.00 88.56 89 LEU A N 1
ATOM 717 C CA . LEU A 1 89 ? -3.539 5.250 14.676 1.00 88.56 89 LEU A CA 1
ATOM 718 C C . LEU A 1 89 ? -3.635 6.634 14.012 1.00 88.56 89 LEU A C 1
ATOM 720 O O . LEU A 1 89 ? -3.118 6.832 12.914 1.00 88.56 89 LEU A O 1
ATOM 724 N N . ILE A 1 90 ? -4.304 7.596 14.652 1.00 90.12 90 ILE A N 1
ATOM 725 C CA . ILE A 1 90 ? -4.396 8.976 14.155 1.00 90.12 90 ILE A CA 1
ATOM 726 C C . ILE A 1 90 ? -3.017 9.645 14.172 1.00 90.12 90 ILE A C 1
ATOM 728 O O . ILE A 1 90 ? -2.656 10.277 13.181 1.00 90.12 90 ILE A O 1
ATOM 732 N N . ALA A 1 91 ? -2.259 9.493 15.260 1.00 90.69 91 ALA A N 1
ATOM 733 C CA . ALA A 1 91 ? -0.901 10.016 15.390 1.00 90.69 91 ALA A CA 1
ATOM 734 C C . ALA A 1 91 ? 0.023 9.415 14.322 1.00 90.69 91 ALA A C 1
ATOM 736 O O . ALA A 1 91 ? 0.632 10.157 13.556 1.00 90.69 91 ALA A O 1
ATOM 737 N N . PHE A 1 92 ? -0.000 8.089 14.163 1.00 91.38 92 PHE A N 1
ATOM 738 C CA . PHE A 1 92 ? 0.723 7.383 13.105 1.00 91.38 92 PHE A CA 1
ATOM 739 C C . PHE A 1 92 ? 0.393 7.935 11.713 1.00 91.38 92 PHE A C 1
ATOM 741 O O . PHE A 1 92 ? 1.286 8.256 10.937 1.00 91.38 92 PHE A O 1
ATOM 748 N N . ARG A 1 93 ? -0.894 8.114 11.389 1.00 91.56 93 ARG A N 1
ATOM 749 C CA . ARG A 1 93 ? -1.307 8.677 10.092 1.00 91.56 93 ARG A CA 1
ATOM 750 C C . ARG A 1 93 ? -0.849 10.118 9.888 1.00 91.56 93 ARG A C 1
ATOM 752 O O . ARG A 1 93 ? -0.669 10.524 8.745 1.00 91.56 93 ARG A O 1
ATOM 759 N N . LYS A 1 94 ? -0.718 10.912 10.954 1.00 92.44 94 LYS A N 1
ATOM 760 C CA . LYS A 1 94 ? -0.160 12.268 10.866 1.00 92.44 94 LYS A CA 1
ATOM 761 C C . LYS A 1 94 ? 1.339 12.217 10.572 1.00 92.44 94 LYS A C 1
ATOM 763 O O . LYS A 1 94 ? 1.755 12.869 9.623 1.00 92.44 94 LYS A O 1
ATOM 768 N N . LEU A 1 95 ? 2.092 11.387 11.295 1.00 93.44 95 LEU A N 1
ATOM 769 C CA . LEU A 1 95 ? 3.521 11.171 11.052 1.00 93.44 95 LEU A CA 1
ATOM 770 C C . LEU A 1 95 ? 3.789 10.685 9.622 1.00 93.44 95 LEU A C 1
ATOM 772 O O . LEU A 1 95 ? 4.586 11.266 8.900 1.00 93.44 95 LEU A O 1
ATOM 776 N N . VAL A 1 96 ? 3.085 9.646 9.173 1.00 94.12 96 VAL A N 1
ATOM 777 C CA . VAL A 1 96 ? 3.262 9.113 7.814 1.00 94.12 96 VAL A CA 1
ATOM 778 C C . VAL A 1 96 ? 2.987 10.182 6.761 1.00 94.12 96 VAL A C 1
ATOM 780 O O . VAL A 1 96 ? 3.663 10.213 5.743 1.00 94.12 96 VAL A O 1
ATOM 783 N N . ARG A 1 97 ? 2.020 11.082 6.987 1.00 93.69 97 ARG A N 1
ATOM 784 C CA . ARG A 1 97 ? 1.768 12.200 6.067 1.00 93.69 97 ARG A CA 1
ATOM 785 C C . ARG A 1 97 ? 2.898 13.220 6.049 1.00 93.69 97 ARG A C 1
ATOM 787 O O . ARG A 1 97 ? 3.159 13.744 4.976 1.00 93.69 97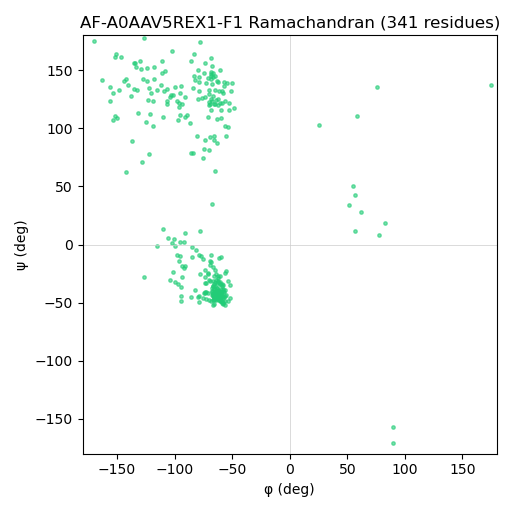 ARG A O 1
ATOM 794 N N . SER A 1 98 ? 3.532 13.504 7.188 1.00 93.75 98 SER A N 1
ATOM 795 C CA . SER A 1 98 ? 4.666 14.435 7.240 1.00 93.75 98 SER A CA 1
ATOM 796 C C . SER A 1 98 ? 5.948 13.855 6.646 1.00 93.75 98 SER A C 1
ATOM 798 O O . SER A 1 98 ? 6.812 14.624 6.260 1.00 93.75 98 SER A O 1
ATOM 800 N N . LEU A 1 99 ? 6.066 12.526 6.567 1.00 94.50 99 LEU A N 1
ATOM 801 C CA . LEU A 1 99 ? 7.195 11.833 5.932 1.00 94.50 99 LEU A CA 1
ATOM 802 C C . LEU A 1 99 ? 7.036 11.666 4.414 1.00 94.50 99 LEU A C 1
ATOM 804 O O . LEU A 1 99 ? 7.892 11.066 3.779 1.00 94.50 99 LEU A O 1
ATOM 808 N N . ARG A 1 100 ? 5.917 12.106 3.824 1.00 95.75 100 ARG A N 1
ATOM 809 C CA . ARG A 1 100 ? 5.708 11.968 2.379 1.00 95.75 100 ARG A CA 1
ATOM 810 C C . ARG A 1 100 ? 6.644 12.893 1.629 1.00 95.75 100 ARG A C 1
ATOM 812 O O . ARG A 1 100 ? 6.677 14.092 1.900 1.00 95.75 100 ARG A O 1
ATOM 819 N N . THR A 1 101 ? 7.287 12.338 0.616 1.00 95.25 101 THR A N 1
ATOM 820 C CA . THR A 1 101 ? 8.065 13.102 -0.343 1.00 95.25 101 THR A CA 1
ATOM 821 C C . THR A 1 101 ? 7.137 14.079 -1.071 1.00 95.25 101 THR A C 1
ATOM 823 O O . THR A 1 101 ? 6.035 13.718 -1.498 1.00 95.25 101 THR A O 1
ATOM 826 N N . THR A 1 102 ? 7.547 15.343 -1.166 1.00 95.31 102 THR A N 1
ATOM 827 C CA . THR A 1 102 ? 6.748 16.391 -1.812 1.00 95.31 102 THR A CA 1
ATOM 828 C C . THR A 1 102 ? 6.631 16.142 -3.314 1.00 95.31 102 THR A C 1
ATOM 830 O O . THR A 1 102 ? 7.525 15.557 -3.920 1.00 95.31 102 THR A O 1
ATOM 833 N N . GLU A 1 103 ? 5.556 16.629 -3.945 1.00 95.38 103 GLU A N 1
ATOM 834 C CA . GLU A 1 103 ? 5.372 16.479 -5.401 1.00 95.38 103 GLU A CA 1
ATOM 835 C C . GLU A 1 103 ? 6.555 17.062 -6.188 1.00 95.38 103 GLU A C 1
ATOM 837 O O . GLU A 1 103 ? 7.041 16.418 -7.108 1.00 95.38 103 GLU A O 1
ATOM 842 N N . THR A 1 104 ? 7.102 18.200 -5.748 1.00 95.50 104 THR A N 1
ATOM 843 C CA . THR A 1 104 ? 8.294 18.814 -6.354 1.00 95.50 104 THR A CA 1
ATOM 844 C C . THR A 1 104 ? 9.511 17.891 -6.316 1.00 95.50 104 THR A C 1
ATOM 846 O O . THR A 1 104 ? 10.226 17.765 -7.303 1.00 95.50 104 THR A O 1
ATOM 849 N N . ASN A 1 105 ? 9.749 17.214 -5.189 1.00 94.69 105 ASN A N 1
ATOM 850 C CA . ASN A 1 105 ? 10.894 16.318 -5.042 1.00 94.69 105 ASN A CA 1
ATOM 851 C C . ASN A 1 105 ? 10.689 15.022 -5.829 1.00 94.69 105 ASN A C 1
ATOM 853 O O . ASN A 1 105 ? 11.652 14.478 -6.364 1.00 94.69 105 ASN A O 1
ATOM 857 N N . LEU A 1 106 ? 9.445 14.546 -5.933 1.00 95.94 106 LEU A N 1
ATOM 858 C CA . LEU A 1 106 ? 9.094 13.422 -6.797 1.00 95.94 106 LEU A CA 1
ATOM 859 C C . LEU A 1 106 ? 9.353 13.768 -8.274 1.00 95.94 106 LEU A C 1
ATOM 861 O O . LEU A 1 106 ? 10.007 12.995 -8.969 1.00 95.94 106 LEU A O 1
ATOM 865 N N . GLU A 1 107 ? 8.918 14.934 -8.754 1.00 94.56 107 GLU A N 1
ATOM 866 C CA . GLU A 1 107 ? 9.165 15.378 -10.137 1.00 94.56 107 GLU A CA 1
ATOM 867 C C . GLU A 1 107 ? 10.661 15.503 -10.444 1.00 94.56 107 GLU A C 1
ATOM 869 O O . GLU A 1 107 ? 11.130 14.949 -11.439 1.00 94.56 107 GLU A O 1
ATOM 874 N N . LEU A 1 108 ? 11.427 16.150 -9.557 1.00 93.69 108 LEU A N 1
ATOM 875 C CA . LEU A 1 108 ? 12.886 16.271 -9.688 1.00 93.69 108 LEU A CA 1
ATOM 876 C C . LEU A 1 108 ? 13.596 14.911 -9.691 1.00 93.69 108 LEU A C 1
ATOM 878 O O . LEU A 1 108 ? 14.655 14.768 -10.295 1.00 93.69 108 LEU A O 1
ATOM 882 N N . SER A 1 109 ? 12.994 13.912 -9.047 1.00 92.75 109 SER A N 1
ATOM 883 C CA . 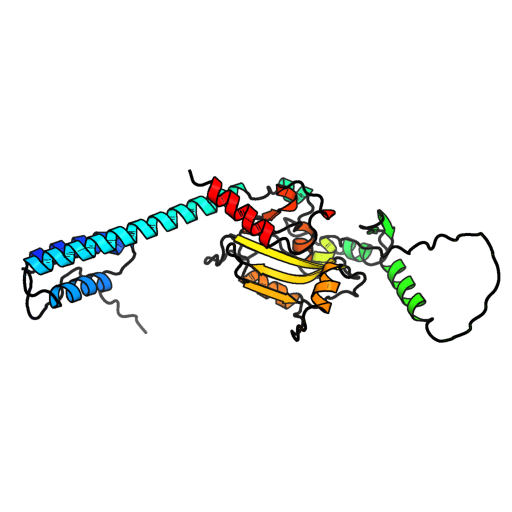SER A 1 109 ? 13.507 12.541 -8.981 1.00 92.75 109 SER A CA 1
ATOM 884 C C . SER A 1 109 ? 12.984 11.649 -10.116 1.00 92.75 109 SER A C 1
ATOM 886 O O . SER A 1 109 ? 13.173 10.435 -10.084 1.00 92.75 109 SER A O 1
ATOM 888 N N . GLY A 1 110 ? 12.315 12.224 -11.123 1.00 93.31 110 GLY A N 1
ATOM 889 C CA . GLY A 1 110 ? 11.888 11.523 -12.337 1.00 93.31 110 GLY A CA 1
ATOM 890 C C . GLY A 1 110 ? 10.577 10.742 -12.217 1.00 93.31 110 GLY A C 1
ATOM 891 O O . GLY A 1 110 ? 10.307 9.872 -13.046 1.00 93.31 110 GLY A O 1
ATOM 892 N N . TYR A 1 111 ? 9.744 11.026 -11.212 1.00 96.19 111 TYR A N 1
ATOM 893 C CA . TYR A 1 111 ? 8.415 10.422 -11.121 1.00 96.19 111 TYR A CA 1
ATOM 894 C C . TYR A 1 111 ? 7.457 10.998 -12.163 1.00 96.19 111 TYR A C 1
ATOM 896 O O . TYR A 1 111 ? 7.347 12.208 -12.353 1.00 96.19 111 TYR A O 1
ATOM 904 N N . VAL A 1 112 ? 6.652 10.118 -12.756 1.00 95.81 112 VAL A N 1
ATOM 905 C CA . VAL A 1 112 ? 5.517 10.504 -13.597 1.00 95.81 112 VAL A CA 1
ATOM 906 C C . VAL A 1 112 ? 4.295 10.722 -12.697 1.00 95.81 112 VAL A C 1
ATOM 908 O O . VAL A 1 112 ? 3.701 9.765 -12.203 1.00 95.81 112 VAL A O 1
ATOM 911 N N . LEU A 1 113 ? 3.922 11.983 -12.444 1.00 94.62 113 LEU A N 1
ATOM 912 C CA . LEU A 1 113 ? 2.802 12.333 -11.547 1.00 94.62 113 LEU A CA 1
ATOM 913 C C . LEU A 1 113 ? 1.468 12.578 -12.262 1.00 94.62 113 LEU A C 1
ATOM 915 O O . LEU A 1 113 ? 0.411 12.613 -11.624 1.00 94.62 113 LEU A O 1
ATOM 919 N N . SER A 1 114 ? 1.504 12.738 -13.580 1.00 94.38 114 SER A N 1
ATOM 920 C CA . SER A 1 114 ? 0.328 12.906 -14.426 1.00 94.38 114 SER A CA 1
ATOM 921 C C . SER A 1 114 ? 0.458 12.043 -15.672 1.00 94.38 114 SER A C 1
ATOM 923 O O . SER A 1 114 ? 1.554 11.640 -16.057 1.00 94.38 114 SER A O 1
ATOM 925 N N . ARG A 1 115 ? -0.682 11.704 -16.274 1.00 93.38 115 ARG A N 1
ATOM 926 C CA . ARG A 1 115 ? -0.702 10.868 -17.470 1.00 93.38 115 ARG A CA 1
ATOM 927 C C . ARG A 1 115 ? 0.041 11.593 -18.604 1.00 93.38 115 ARG A C 1
ATOM 929 O O . ARG A 1 115 ? -0.347 12.723 -18.909 1.00 93.38 115 ARG A O 1
ATOM 936 N N . PRO A 1 116 ? 1.061 10.975 -19.226 1.00 90.69 116 PRO A N 1
ATOM 937 C CA . PRO A 1 116 ? 1.756 11.584 -20.352 1.00 90.69 116 PRO A CA 1
ATOM 938 C C . PRO A 1 116 ? 0.778 11.919 -21.479 1.00 90.69 116 PRO A C 1
ATOM 940 O O . PRO A 1 116 ? -0.135 11.141 -21.770 1.00 90.69 116 PRO A O 1
ATOM 943 N N . LEU A 1 117 ? 0.967 13.073 -22.120 1.00 85.12 117 LEU A N 1
ATOM 944 C CA . LEU A 1 117 ? 0.207 13.412 -23.317 1.00 85.12 117 LEU A CA 1
ATOM 945 C C . LEU A 1 117 ? 0.651 12.480 -24.443 1.00 85.12 117 LEU A C 1
ATOM 947 O O . LEU A 1 117 ? 1.812 12.488 -24.855 1.00 85.12 117 LEU A O 1
ATOM 951 N N . PHE A 1 118 ? -0.277 11.653 -24.914 1.00 76.69 118 PHE A N 1
ATOM 952 C CA . PHE A 1 118 ? -0.018 10.763 -26.031 1.00 76.69 118 PHE A CA 1
ATOM 953 C C . PHE A 1 118 ? 0.239 11.594 -27.290 1.00 76.69 118 PHE A C 1
ATOM 955 O O . PHE A 1 118 ? -0.615 12.370 -27.717 1.00 76.69 118 PHE A O 1
ATOM 962 N N . ASN A 1 119 ? 1.422 11.420 -27.873 1.00 78.44 119 ASN A N 1
ATOM 963 C CA . ASN A 1 119 ? 1.793 11.999 -29.153 1.00 78.44 119 ASN A CA 1
ATOM 964 C C . ASN A 1 119 ? 2.240 10.855 -30.070 1.00 78.44 119 ASN A C 1
ATOM 966 O O . ASN A 1 119 ? 3.311 10.280 -29.885 1.00 78.44 119 ASN A O 1
ATOM 970 N N . GLU A 1 120 ? 1.384 10.502 -31.026 1.00 76.56 120 GLU A N 1
ATOM 971 C CA . GLU A 1 120 ? 1.622 9.400 -31.961 1.00 76.56 120 GLU A CA 1
ATOM 972 C C . GLU A 1 120 ? 2.865 9.643 -32.825 1.00 76.56 120 GLU A C 1
ATOM 974 O O . GLU A 1 120 ? 3.683 8.739 -32.993 1.00 76.56 120 GLU A O 1
ATOM 979 N N . GLN A 1 121 ? 3.060 10.887 -33.269 1.00 74.88 121 GLN A N 1
ATOM 980 C CA . GLN A 1 121 ? 4.214 11.297 -34.067 1.00 74.88 121 GLN A CA 1
ATOM 981 C C . GLN A 1 121 ? 5.525 11.074 -33.302 1.00 74.88 121 GLN A C 1
ATOM 983 O O . GLN A 1 121 ? 6.459 10.476 -33.830 1.00 74.88 121 GLN A O 1
ATOM 988 N N . PHE A 1 122 ? 5.546 11.441 -32.015 1.00 76.81 122 PHE A N 1
ATOM 989 C CA . PHE A 1 122 ? 6.683 11.185 -31.127 1.00 76.81 122 PHE A CA 1
ATOM 990 C C . PHE A 1 122 ? 7.009 9.686 -31.039 1.00 76.81 122 PHE A C 1
ATOM 992 O O . PHE A 1 122 ? 8.170 9.302 -31.017 1.00 76.81 122 PHE A O 1
ATOM 999 N N . ILE A 1 123 ? 6.009 8.802 -30.996 1.00 75.25 123 ILE A N 1
ATOM 1000 C CA . ILE A 1 123 ? 6.253 7.356 -30.866 1.00 75.25 123 ILE A CA 1
ATOM 1001 C C . ILE A 1 123 ? 6.797 6.761 -32.166 1.00 75.25 123 ILE A C 1
ATOM 1003 O O . ILE A 1 123 ? 7.692 5.916 -32.118 1.00 75.25 123 ILE A O 1
ATOM 1007 N N . ILE A 1 124 ? 6.257 7.179 -33.313 1.00 70.44 124 ILE A N 1
ATOM 1008 C CA . ILE A 1 124 ? 6.691 6.697 -34.631 1.00 70.44 124 ILE A CA 1
ATOM 1009 C C . ILE A 1 124 ? 8.156 7.073 -34.870 1.00 70.44 124 ILE A C 1
ATOM 1011 O O . ILE A 1 124 ? 8.947 6.225 -35.282 1.00 70.44 124 ILE A O 1
ATOM 1015 N N . GLU A 1 125 ? 8.527 8.309 -34.542 1.00 68.44 125 GLU A N 1
ATOM 1016 C CA . GLU A 1 125 ? 9.894 8.805 -34.703 1.00 68.44 125 GLU A CA 1
ATOM 1017 C C . GLU A 1 125 ? 10.872 8.140 -33.716 1.00 68.44 125 GLU A C 1
ATOM 1019 O O . GLU A 1 125 ? 12.023 7.884 -34.072 1.00 68.44 125 GLU A O 1
ATOM 1024 N N . ASN A 1 126 ? 10.414 7.765 -32.511 1.00 67.44 126 ASN A N 1
ATOM 1025 C CA . ASN A 1 126 ? 11.311 7.411 -31.404 1.00 67.44 126 ASN A CA 1
ATOM 1026 C C . ASN A 1 126 ? 11.546 5.916 -31.133 1.00 67.44 126 ASN A C 1
ATOM 1028 O O . ASN A 1 126 ? 12.340 5.576 -30.248 1.00 67.44 126 ASN A O 1
ATOM 1032 N N . ARG A 1 127 ? 10.918 5.000 -31.883 1.00 68.31 127 ARG A N 1
ATOM 1033 C CA . ARG A 1 127 ? 10.934 3.566 -31.528 1.00 68.31 127 ARG A CA 1
ATOM 1034 C C . ARG A 1 127 ? 12.301 2.883 -31.613 1.00 68.31 127 ARG A C 1
ATOM 1036 O O . ARG A 1 127 ? 12.692 2.265 -30.634 1.00 68.31 127 ARG A O 1
ATOM 1043 N N . ASN A 1 128 ? 13.027 2.980 -32.731 1.00 69.75 128 ASN A N 1
ATOM 1044 C CA . ASN A 1 128 ? 14.230 2.146 -32.941 1.00 69.75 128 ASN A CA 1
ATOM 1045 C C . ASN A 1 128 ? 15.510 2.914 -33.305 1.00 69.75 128 ASN A C 1
ATOM 1047 O O . ASN A 1 128 ? 16.601 2.446 -32.978 1.00 69.75 128 ASN A O 1
ATOM 1051 N N . ASN A 1 129 ? 15.386 4.083 -33.940 1.00 76.25 129 ASN A N 1
ATOM 1052 C CA . ASN A 1 129 ? 16.521 4.833 -34.498 1.00 76.25 129 ASN A CA 1
ATOM 1053 C C . ASN A 1 129 ? 16.907 6.068 -33.681 1.00 76.25 129 ASN A C 1
ATOM 1055 O O . ASN A 1 129 ? 17.775 6.831 -34.091 1.00 76.25 129 ASN A O 1
ATOM 1059 N N . VAL A 1 130 ? 16.276 6.268 -32.526 1.00 81.56 130 VAL A N 1
ATOM 1060 C CA . VAL A 1 130 ? 16.595 7.402 -31.665 1.00 81.56 130 VAL A CA 1
ATOM 1061 C C . VAL A 1 130 ? 17.778 7.104 -30.781 1.00 81.56 130 VAL A C 1
ATOM 1063 O O . VAL A 1 130 ? 17.864 6.035 -30.171 1.00 81.56 130 VAL A O 1
ATOM 1066 N N . LEU A 1 131 ? 18.668 8.091 -30.723 1.00 84.12 131 LEU A N 1
ATOM 1067 C CA . LEU A 1 131 ? 19.801 8.116 -29.821 1.00 84.12 131 LEU A CA 1
ATOM 1068 C C . LEU A 1 131 ? 19.289 8.126 -28.380 1.00 84.12 131 LEU A C 1
ATOM 1070 O O . LEU A 1 131 ? 18.533 8.999 -27.955 1.00 84.12 131 LEU A O 1
ATOM 1074 N N . ARG A 1 132 ? 19.685 7.102 -27.635 1.00 87.88 132 ARG A N 1
ATOM 1075 C CA . ARG A 1 132 ? 19.457 6.944 -26.204 1.00 87.88 132 ARG A CA 1
ATOM 1076 C C . ARG A 1 132 ? 20.781 7.081 -25.492 1.00 87.88 132 ARG A C 1
ATOM 1078 O O . ARG A 1 132 ? 21.797 6.622 -25.998 1.00 87.88 132 ARG A O 1
ATOM 1085 N N . VAL A 1 133 ? 20.747 7.623 -24.285 1.00 89.00 133 VAL A N 1
ATOM 1086 C CA . VAL A 1 133 ? 21.916 7.656 -23.408 1.00 89.00 133 VAL A CA 1
ATOM 1087 C C . VAL A 1 133 ? 21.913 6.405 -22.539 1.00 89.00 133 VAL A C 1
ATOM 1089 O O . VAL A 1 133 ? 20.916 6.085 -21.887 1.00 89.00 133 VAL A O 1
ATOM 1092 N N . CYS A 1 134 ? 23.023 5.674 -22.548 1.00 89.56 134 CYS A N 1
ATOM 1093 C CA . CYS A 1 134 ? 23.195 4.497 -21.711 1.00 89.56 134 CYS A CA 1
ATOM 1094 C C . CYS A 1 134 ? 23.324 4.875 -20.226 1.00 89.56 134 CYS A C 1
ATOM 1096 O O . CYS A 1 134 ? 24.213 5.638 -19.870 1.00 89.56 134 CYS A O 1
ATOM 1098 N N . LEU A 1 135 ? 22.547 4.246 -19.339 1.00 87.00 135 LEU A N 1
ATOM 1099 C CA . LEU A 1 135 ? 22.609 4.489 -17.886 1.00 87.00 135 LEU A CA 1
ATOM 1100 C C . LEU A 1 135 ? 23.899 3.981 -17.211 1.00 87.00 135 LEU A C 1
ATOM 1102 O O . LEU A 1 135 ? 24.148 4.308 -16.056 1.00 87.00 135 LEU A O 1
ATOM 1106 N N . LYS A 1 136 ? 24.698 3.143 -17.889 1.00 85.75 136 LYS A N 1
ATOM 1107 C CA . LYS A 1 136 ? 25.967 2.611 -17.354 1.00 85.75 136 LYS A CA 1
ATOM 1108 C C . LYS A 1 136 ? 27.180 3.436 -17.764 1.00 85.75 136 LYS A C 1
ATOM 1110 O O . LYS A 1 136 ? 28.031 3.719 -16.932 1.00 85.75 136 LYS A O 1
ATOM 1115 N N . CYS A 1 137 ? 27.289 3.741 -19.054 1.00 87.75 137 CYS A N 1
ATOM 1116 C CA . CYS A 1 137 ? 28.487 4.346 -19.641 1.00 87.75 137 CYS A CA 1
ATOM 1117 C C . CYS A 1 137 ? 28.249 5.752 -20.195 1.00 87.75 137 CYS A C 1
ATOM 1119 O O . CYS A 1 137 ? 29.179 6.343 -20.729 1.00 87.75 137 CYS A O 1
ATOM 1121 N N . ASN A 1 138 ? 27.018 6.269 -20.116 1.00 89.44 138 ASN A N 1
ATOM 1122 C CA . ASN A 1 138 ? 26.609 7.570 -20.650 1.00 89.44 138 ASN A CA 1
ATOM 1123 C C . ASN A 1 138 ? 26.859 7.775 -22.155 1.00 89.44 138 ASN A C 1
ATOM 1125 O O . ASN A 1 138 ? 26.714 8.888 -22.649 1.00 89.44 138 ASN A O 1
ATOM 1129 N N . SER A 1 139 ? 27.193 6.721 -22.904 1.00 90.25 139 SER A N 1
ATOM 1130 C CA . SER A 1 139 ? 27.340 6.807 -24.356 1.00 90.25 139 SER A CA 1
ATOM 1131 C C . SER A 1 139 ? 25.983 6.775 -25.049 1.00 90.25 139 SER A C 1
ATOM 1133 O O . SER A 1 139 ? 25.039 6.128 -24.578 1.00 90.25 139 SER A O 1
ATOM 1135 N N . GLU A 1 140 ? 25.909 7.428 -26.202 1.00 91.00 140 GLU A N 1
ATOM 1136 C CA . GLU A 1 140 ? 24.732 7.394 -27.058 1.00 91.00 140 GLU A CA 1
ATOM 1137 C C . GLU A 1 140 ? 24.678 6.092 -27.869 1.00 91.00 140 GLU A C 1
ATOM 1139 O O . GLU A 1 140 ? 25.701 5.592 -28.336 1.00 91.00 140 GLU A O 1
ATOM 1144 N N . PHE A 1 141 ? 23.487 5.517 -28.023 1.00 89.38 141 PHE A N 1
ATOM 1145 C CA . PHE A 1 141 ? 23.263 4.316 -28.828 1.00 89.38 141 PHE A CA 1
ATOM 1146 C C . PHE A 1 141 ? 21.835 4.279 -29.380 1.00 89.38 141 PHE A C 1
ATOM 1148 O O . PHE A 1 141 ? 20.941 4.934 -28.851 1.00 89.38 141 PHE A O 1
ATOM 1155 N N . THR A 1 142 ? 21.593 3.480 -30.419 1.00 88.00 142 THR A N 1
ATOM 1156 C CA . THR A 1 142 ? 20.229 3.195 -30.900 1.00 88.00 142 THR A CA 1
ATOM 1157 C C . THR A 1 142 ? 19.834 1.765 -30.557 1.00 88.00 142 THR A C 1
ATOM 1159 O O . THR A 1 142 ? 20.677 0.864 -30.530 1.00 88.00 142 THR A O 1
ATOM 1162 N N . ILE A 1 143 ? 18.542 1.525 -30.327 1.00 83.56 143 ILE A N 1
ATOM 1163 C CA . ILE A 1 143 ? 18.023 0.179 -30.040 1.00 83.56 143 ILE A CA 1
ATOM 1164 C C . ILE A 1 143 ? 18.329 -0.769 -31.211 1.00 83.56 143 ILE A C 1
ATOM 1166 O O . ILE A 1 143 ? 18.802 -1.884 -30.990 1.00 83.56 143 ILE A O 1
ATOM 1170 N N . ALA A 1 144 ? 18.164 -0.295 -32.452 1.00 82.88 144 ALA A N 1
ATOM 1171 C CA . ALA A 1 144 ? 18.490 -1.056 -33.658 1.00 82.88 144 ALA A C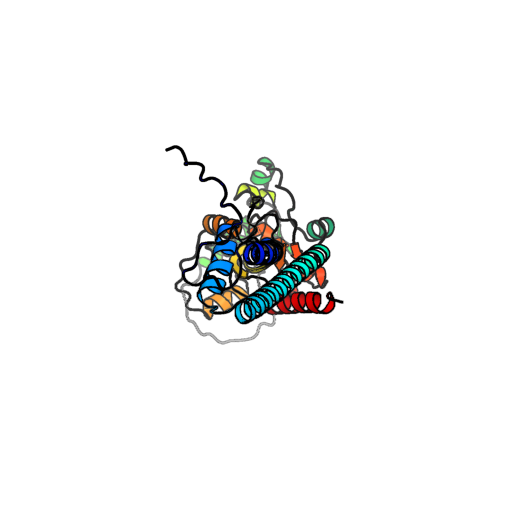A 1
ATOM 1172 C C . ALA A 1 144 ? 19.961 -1.514 -33.697 1.00 82.88 144 ALA A C 1
ATOM 1174 O O . ALA A 1 144 ? 20.221 -2.686 -33.963 1.00 82.88 144 ALA A O 1
ATOM 1175 N N . SER A 1 145 ? 20.909 -0.624 -33.363 1.00 79.62 145 SER A N 1
ATOM 1176 C CA . SER A 1 145 ? 22.348 -0.944 -33.364 1.00 79.62 145 SER A CA 1
ATOM 1177 C C . SER A 1 145 ? 22.744 -2.021 -32.352 1.00 79.62 145 SER A C 1
ATOM 1179 O O . SER A 1 145 ? 23.745 -2.709 -32.536 1.00 79.62 145 SER A O 1
ATOM 1181 N N . ARG A 1 146 ? 21.962 -2.188 -31.279 1.00 75.81 146 ARG A N 1
ATOM 1182 C CA . ARG A 1 146 ? 22.186 -3.247 -30.294 1.00 75.81 146 ARG A CA 1
ATOM 1183 C C . ARG A 1 146 ? 21.652 -4.587 -30.793 1.00 75.81 146 ARG A C 1
ATOM 1185 O O . ARG A 1 146 ? 22.349 -5.590 -30.677 1.00 75.81 146 ARG A O 1
ATOM 1192 N N . ILE A 1 147 ? 20.439 -4.589 -31.347 1.00 71.31 147 ILE A N 1
ATOM 1193 C CA . ILE A 1 147 ? 19.779 -5.803 -31.850 1.00 71.31 147 ILE A CA 1
ATOM 1194 C C . ILE A 1 147 ? 20.599 -6.432 -32.987 1.00 71.31 147 ILE A C 1
ATOM 1196 O O . ILE A 1 147 ? 20.759 -7.651 -33.040 1.00 71.31 147 ILE A O 1
ATOM 1200 N N . SER A 1 148 ? 21.168 -5.616 -33.881 1.00 65.19 148 SER A N 1
ATOM 1201 C CA . SER A 1 148 ? 22.027 -6.125 -34.956 1.00 65.19 148 SER A CA 1
ATOM 1202 C C . SER A 1 148 ? 23.277 -6.824 -34.405 1.00 65.19 148 SER A C 1
ATOM 1204 O O . SER A 1 148 ? 23.580 -7.941 -34.822 1.00 65.19 148 SER A O 1
ATOM 1206 N N . LYS A 1 149 ? 23.935 -6.241 -33.394 1.00 65.56 149 LYS A N 1
ATOM 1207 C CA . LYS A 1 149 ? 25.140 -6.805 -32.758 1.00 65.56 149 LYS A CA 1
ATOM 1208 C C . LYS A 1 149 ? 24.893 -8.120 -32.008 1.00 65.56 149 LYS A C 1
ATOM 1210 O O . LYS A 1 149 ? 25.719 -9.033 -32.076 1.00 65.56 149 LYS A O 1
ATOM 1215 N N . THR A 1 150 ? 23.760 -8.265 -31.315 1.00 58.50 150 THR A N 1
ATOM 1216 C CA . THR A 1 150 ? 23.412 -9.531 -30.637 1.00 58.50 150 THR A CA 1
ATOM 1217 C C . THR A 1 150 ? 23.075 -10.649 -31.631 1.00 58.50 150 THR A C 1
ATOM 1219 O O . THR A 1 150 ? 23.371 -11.818 -31.380 1.00 58.50 150 THR A O 1
ATOM 1222 N N . SER A 1 151 ? 22.521 -10.310 -32.799 1.00 56.81 151 SER A N 1
ATOM 1223 C CA . SER A 1 151 ? 22.180 -11.297 -33.834 1.00 56.81 151 SER A CA 1
ATOM 1224 C C . SER A 1 151 ? 23.391 -11.868 -34.595 1.00 56.81 151 SER A C 1
ATOM 1226 O O . SER A 1 151 ? 23.350 -13.021 -35.033 1.00 56.81 151 SER A O 1
ATOM 1228 N N . GLU A 1 152 ? 24.482 -11.105 -34.718 1.00 51.53 152 GLU A N 1
ATOM 1229 C CA . GLU A 1 152 ? 25.718 -11.537 -35.392 1.00 51.53 152 GLU A CA 1
ATOM 1230 C C . GLU A 1 152 ? 26.623 -12.374 -34.477 1.00 51.53 152 GLU A C 1
ATOM 1232 O O . GLU A 1 152 ? 27.136 -13.412 -34.897 1.00 51.53 152 GLU A O 1
ATOM 1237 N N . SER A 1 153 ? 26.729 -12.004 -33.198 1.00 48.41 153 SER A N 1
ATOM 1238 C CA . SER A 1 153 ? 27.496 -12.748 -32.182 1.00 48.41 153 SER A CA 1
ATOM 1239 C C . SER A 1 153 ? 26.904 -14.125 -31.845 1.00 48.41 153 SER A C 1
ATOM 1241 O O . SER A 1 153 ? 27.609 -15.017 -31.378 1.00 48.41 153 SER A O 1
ATOM 1243 N N . SER A 1 154 ? 25.625 -14.349 -32.158 1.00 44.75 154 SER A N 1
ATOM 1244 C CA . SER A 1 154 ? 24.943 -15.633 -31.952 1.00 44.75 154 SER A CA 1
ATOM 1245 C C . SER A 1 154 ? 25.211 -16.675 -33.056 1.00 44.75 154 SER A C 1
ATOM 1247 O O . SER A 1 154 ? 24.750 -17.812 -32.943 1.00 44.75 154 SER A O 1
ATOM 1249 N N . LYS A 1 155 ? 25.932 -16.328 -34.139 1.00 38.84 155 LYS A N 1
ATOM 1250 C CA . LYS A 1 155 ? 26.168 -17.224 -35.295 1.00 38.84 155 LYS A CA 1
ATOM 1251 C C . LYS A 1 155 ? 27.549 -17.891 -35.345 1.00 38.84 155 LYS A C 1
ATOM 1253 O O . LYS A 1 155 ? 27.788 -18.697 -36.242 1.00 38.84 155 LYS A O 1
ATOM 1258 N N . THR A 1 156 ? 28.425 -17.661 -34.371 1.00 40.59 156 THR A N 1
ATOM 1259 C CA . THR A 1 156 ? 29.774 -18.255 -34.329 1.00 40.59 156 THR A CA 1
ATOM 1260 C C . THR A 1 156 ? 30.052 -18.944 -32.996 1.00 40.59 156 THR A C 1
ATOM 1262 O O . THR A 1 156 ? 30.859 -18.512 -32.186 1.00 40.59 156 THR A O 1
ATOM 1265 N N . SER A 1 157 ? 29.400 -20.081 -32.766 1.00 41.00 157 SER A N 1
ATOM 1266 C CA . SER A 1 157 ? 29.869 -21.061 -31.775 1.00 41.00 157 SER A CA 1
ATOM 1267 C C . SER A 1 157 ? 29.645 -22.489 -32.275 1.00 41.00 157 SER A C 1
ATOM 1269 O O . SER A 1 157 ? 28.912 -23.290 -31.703 1.00 41.00 157 SER A O 1
ATOM 1271 N N . LYS A 1 158 ? 30.314 -22.821 -33.385 1.00 39.97 158 LYS A N 1
ATOM 1272 C CA . LYS A 1 158 ? 30.660 -24.202 -33.743 1.00 39.97 158 LYS A CA 1
ATOM 1273 C C . LYS A 1 158 ? 32.094 -24.249 -34.278 1.00 39.97 158 LYS A C 1
ATOM 1275 O O . LYS A 1 158 ? 32.413 -23.569 -35.246 1.00 39.97 158 LYS A O 1
ATOM 1280 N N . SER A 1 159 ? 32.884 -25.144 -33.677 1.00 37.69 159 SER A N 1
ATOM 1281 C CA . SER A 1 159 ? 34.289 -25.483 -33.974 1.00 37.69 159 SER A CA 1
ATOM 1282 C C . SER A 1 159 ? 35.302 -24.432 -33.485 1.00 37.69 159 SER A C 1
ATOM 1284 O O . SER A 1 159 ? 35.056 -23.246 -33.626 1.00 37.69 159 SER A O 1
ATOM 1286 N N . SER A 1 160 ? 36.431 -24.762 -32.861 1.00 35.22 160 SER A N 1
ATOM 1287 C CA . SER A 1 160 ? 37.174 -26.023 -32.808 1.00 35.22 160 SER A CA 1
ATOM 1288 C C . SER A 1 160 ? 38.160 -25.997 -31.632 1.00 35.22 160 SER A C 1
ATOM 1290 O O . SER A 1 160 ? 38.810 -24.985 -31.382 1.00 35.22 160 SER A O 1
ATOM 1292 N N . ASN A 1 161 ? 38.313 -27.138 -30.956 1.00 42.00 161 ASN A N 1
ATOM 1293 C CA . ASN A 1 161 ? 39.484 -27.433 -30.134 1.00 42.00 161 ASN A CA 1
ATOM 1294 C C . ASN A 1 161 ? 40.737 -27.400 -31.015 1.00 42.00 161 ASN A C 1
ATOM 1296 O O . ASN A 1 161 ? 40.892 -28.277 -31.862 1.00 42.00 161 ASN A O 1
ATOM 1300 N N . THR A 1 162 ? 41.652 -26.469 -30.759 1.00 34.84 162 THR A N 1
ATOM 1301 C CA . THR A 1 162 ? 43.055 -26.623 -31.157 1.00 34.84 162 THR A CA 1
ATOM 1302 C C . THR A 1 162 ? 43.941 -25.838 -30.205 1.00 34.84 162 THR A C 1
ATOM 1304 O O . THR A 1 162 ? 43.929 -24.614 -30.163 1.00 34.84 162 THR A O 1
ATOM 1307 N N . SER A 1 163 ? 44.690 -26.591 -29.411 1.00 42.50 163 SER A N 1
ATOM 1308 C CA . SER A 1 163 ? 45.838 -26.146 -28.640 1.00 42.50 163 SER A CA 1
ATOM 1309 C C . SER A 1 163 ? 46.984 -25.769 -29.579 1.00 42.50 163 SER A C 1
ATOM 1311 O O . SER A 1 163 ? 47.457 -26.623 -30.330 1.00 42.50 163 SER A O 1
ATOM 1313 N N . SER A 1 164 ? 47.484 -24.542 -29.481 1.00 32.94 164 SER A N 1
ATOM 1314 C CA . SER A 1 164 ? 48.805 -24.180 -29.995 1.00 32.94 164 SER A CA 1
ATOM 1315 C C . SER A 1 164 ? 49.410 -23.058 -29.158 1.00 32.94 164 SER A C 1
ATOM 1317 O O . SER A 1 164 ? 48.970 -21.913 -29.187 1.00 32.94 164 SER A O 1
ATOM 1319 N N . THR A 1 165 ? 50.431 -23.431 -28.395 1.00 39.97 165 THR A N 1
ATOM 1320 C CA . THR A 1 165 ? 51.491 -22.571 -27.869 1.00 39.97 165 THR A CA 1
ATOM 1321 C C . THR A 1 165 ? 52.242 -21.879 -29.007 1.00 39.97 165 THR A C 1
ATOM 1323 O O . THR A 1 165 ? 52.674 -22.595 -29.905 1.00 39.97 165 THR A O 1
ATOM 1326 N N . THR A 1 166 ? 52.455 -20.557 -28.924 1.00 33.03 166 THR A N 1
ATOM 1327 C CA . THR A 1 166 ? 53.778 -19.880 -28.957 1.00 33.03 166 THR A CA 1
ATOM 1328 C C . THR A 1 166 ? 53.650 -18.347 -28.964 1.00 33.03 166 THR A C 1
ATOM 1330 O O . THR A 1 166 ? 52.854 -17.799 -29.714 1.00 33.03 166 THR A O 1
ATOM 1333 N N . SER A 1 167 ? 54.518 -17.722 -28.154 1.00 34.66 167 SER A N 1
ATOM 1334 C CA . SER A 1 167 ? 55.212 -16.424 -28.310 1.00 34.66 167 SER A CA 1
ATOM 1335 C C . SER A 1 167 ? 54.433 -15.112 -28.490 1.00 34.66 167 SER A C 1
ATOM 1337 O O . SER A 1 167 ? 53.911 -14.826 -29.558 1.00 34.66 167 SER A O 1
ATOM 1339 N N . ALA A 1 168 ? 54.523 -14.298 -27.431 1.00 45.78 168 ALA A N 1
ATOM 1340 C CA . ALA A 1 168 ? 54.826 -12.863 -27.403 1.00 45.78 168 ALA A CA 1
ATOM 1341 C C . ALA A 1 168 ? 54.514 -12.033 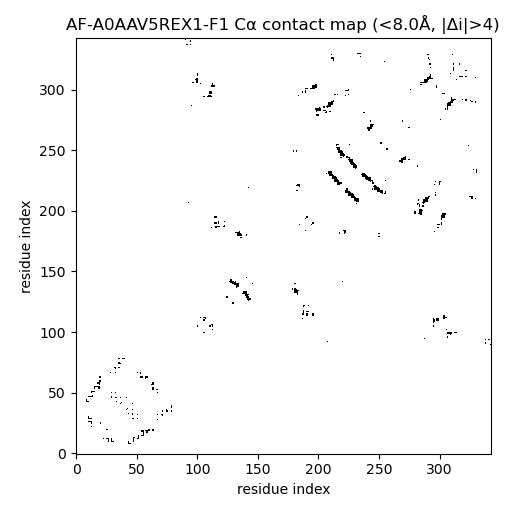-28.659 1.00 45.78 168 ALA A C 1
ATOM 1343 O O . ALA A 1 168 ? 55.330 -11.966 -29.571 1.00 45.78 168 ALA A O 1
ATOM 1344 N N . ASP A 1 169 ? 53.413 -11.288 -28.576 1.00 34.38 169 ASP A N 1
ATOM 1345 C CA . ASP A 1 169 ? 53.318 -9.935 -29.113 1.00 34.38 169 ASP A CA 1
ATOM 1346 C C . ASP A 1 169 ? 52.701 -9.044 -28.027 1.00 34.38 169 ASP A C 1
ATOM 1348 O O . ASP A 1 169 ? 51.552 -9.216 -27.611 1.00 34.38 169 ASP A O 1
ATOM 1352 N N . GLU A 1 170 ? 53.504 -8.109 -27.524 1.00 44.47 170 GLU A N 1
ATOM 1353 C CA . GLU A 1 170 ? 53.069 -7.008 -26.670 1.00 44.47 170 GLU A CA 1
ATOM 1354 C C . GLU A 1 170 ? 52.342 -5.978 -27.537 1.00 44.47 170 GLU A C 1
ATOM 1356 O O . GLU A 1 170 ? 52.900 -4.982 -27.979 1.00 44.47 170 GLU A O 1
ATOM 1361 N N . ASN A 1 171 ? 51.067 -6.236 -27.794 1.00 40.03 171 ASN A N 1
ATOM 1362 C CA . ASN A 1 171 ? 50.080 -5.198 -28.038 1.00 40.03 171 ASN A CA 1
ATOM 1363 C C . ASN A 1 171 ? 48.849 -5.627 -27.258 1.00 40.03 171 ASN A C 1
ATOM 1365 O O . ASN A 1 171 ? 48.006 -6.374 -27.754 1.00 40.03 171 ASN A O 1
ATOM 1369 N N . SER A 1 172 ? 48.787 -5.204 -25.996 1.00 41.16 172 SER A N 1
ATOM 1370 C CA . SER A 1 172 ? 47.594 -5.343 -25.176 1.00 41.16 172 SER A CA 1
ATOM 1371 C C . SER A 1 172 ? 46.486 -4.509 -25.814 1.00 41.16 172 SER A C 1
ATOM 1373 O O . SER A 1 172 ? 46.300 -3.337 -25.487 1.00 41.16 172 SER A O 1
ATOM 1375 N N . ALA A 1 173 ? 45.761 -5.115 -26.754 1.00 42.84 173 ALA A N 1
ATOM 1376 C CA . ALA A 1 173 ? 44.366 -4.798 -26.950 1.00 42.84 173 ALA A CA 1
ATOM 1377 C C . ALA A 1 173 ? 43.733 -4.984 -25.572 1.00 42.84 173 ALA A C 1
ATOM 1379 O O . ALA A 1 173 ? 43.567 -6.108 -25.101 1.00 42.84 173 ALA A O 1
ATOM 1380 N N . GLU A 1 174 ? 43.502 -3.876 -24.869 1.00 41.34 174 GLU A N 1
ATOM 1381 C CA . GLU A 1 174 ? 42.562 -3.877 -23.764 1.00 41.34 174 GLU A CA 1
ATOM 1382 C C . GLU A 1 174 ? 41.305 -4.546 -24.313 1.00 41.34 174 GLU A C 1
ATOM 1384 O O . GLU A 1 174 ? 40.744 -4.078 -25.307 1.00 41.34 174 GLU A O 1
ATOM 1389 N N . ASP A 1 175 ? 40.921 -5.684 -23.733 1.00 40.50 175 ASP A N 1
ATOM 1390 C CA . ASP A 1 175 ? 39.610 -6.275 -23.954 1.00 40.50 175 ASP A CA 1
ATOM 1391 C C . ASP A 1 175 ? 38.602 -5.183 -23.585 1.00 40.50 175 ASP A C 1
ATOM 1393 O O . ASP A 1 175 ? 38.277 -4.973 -22.413 1.00 40.50 175 ASP A O 1
ATOM 1397 N N . VAL A 1 176 ? 38.165 -4.412 -24.583 1.00 48.53 176 VAL A N 1
ATOM 1398 C CA . VAL A 1 176 ? 37.110 -3.423 -24.428 1.00 48.53 176 VAL A CA 1
ATOM 1399 C C . VAL A 1 176 ? 35.873 -4.246 -24.131 1.00 48.53 176 VAL A C 1
ATOM 1401 O O . VAL A 1 176 ? 35.216 -4.749 -25.040 1.00 48.53 176 VAL A O 1
ATOM 1404 N N . VAL A 1 177 ? 35.592 -4.441 -22.841 1.00 59.09 177 VAL A N 1
ATOM 1405 C CA . VAL A 1 177 ? 34.368 -5.081 -22.375 1.00 59.09 177 VAL A CA 1
ATOM 1406 C C . VAL A 1 177 ? 33.222 -4.275 -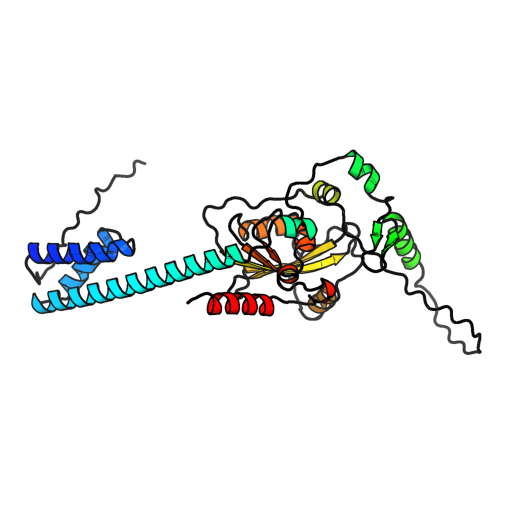22.967 1.00 59.09 177 VAL A C 1
ATOM 1408 O O . VAL A 1 177 ? 32.930 -3.162 -22.523 1.00 59.09 177 VAL A O 1
ATOM 1411 N N . GLU A 1 178 ? 32.616 -4.813 -24.025 1.00 70.56 178 GLU A N 1
ATOM 1412 C CA . GLU A 1 178 ? 31.579 -4.115 -24.764 1.00 70.56 178 GLU A CA 1
ATOM 1413 C C . GLU A 1 178 ? 30.433 -3.798 -23.799 1.00 70.56 178 GLU A C 1
ATOM 1415 O O . GLU A 1 178 ? 29.880 -4.674 -23.123 1.00 70.56 178 GLU A O 1
ATOM 1420 N N . CYS A 1 179 ? 30.112 -2.509 -23.667 1.00 78.44 179 CYS A N 1
ATOM 1421 C CA . CYS A 1 179 ? 29.114 -2.089 -22.702 1.00 78.44 179 CYS A CA 1
ATOM 1422 C C . CYS A 1 179 ? 27.747 -2.642 -23.112 1.00 78.44 179 CYS A C 1
ATOM 1424 O O . CYS A 1 179 ? 27.198 -2.297 -24.158 1.00 78.44 179 CYS A O 1
ATOM 1426 N N . GLN A 1 180 ? 27.134 -3.440 -22.239 1.00 82.38 180 GLN A N 1
ATOM 1427 C CA . GLN A 1 180 ? 25.723 -3.788 -22.356 1.00 82.38 180 GLN A CA 1
ATOM 1428 C C . GLN A 1 180 ? 24.868 -2.551 -22.049 1.00 82.38 180 GLN A C 1
ATOM 1430 O O . GLN A 1 180 ? 24.359 -2.395 -20.938 1.00 82.38 180 GLN A O 1
ATOM 1435 N N . HIS A 1 181 ? 24.708 -1.675 -23.044 1.00 85.62 181 HIS A N 1
ATOM 1436 C CA . HIS A 1 181 ? 23.915 -0.451 -22.968 1.00 85.62 181 HIS A CA 1
ATOM 1437 C C . HIS A 1 181 ? 22.488 -0.677 -22.434 1.00 85.62 181 HIS A C 1
ATOM 1439 O O . HIS A 1 181 ? 21.779 -1.571 -22.883 1.00 85.62 181 HIS A O 1
ATOM 1445 N N . ILE A 1 182 ? 22.048 0.131 -21.480 1.00 88.75 182 ILE A N 1
ATOM 1446 C CA . ILE A 1 182 ? 20.699 0.059 -20.901 1.00 88.75 182 ILE A CA 1
ATOM 1447 C C . ILE A 1 182 ? 20.107 1.459 -20.830 1.00 88.75 182 ILE A C 1
ATOM 1449 O O . ILE A 1 182 ? 20.853 2.430 -20.743 1.00 88.75 182 ILE A O 1
ATOM 1453 N N . TYR A 1 183 ? 18.784 1.579 -20.872 1.00 89.31 183 TYR A N 1
ATOM 1454 C CA . TYR A 1 183 ? 18.109 2.874 -20.944 1.00 89.31 183 TYR A CA 1
ATOM 1455 C C . TYR A 1 183 ? 16.778 2.866 -20.191 1.00 89.31 183 TYR A C 1
ATOM 1457 O O . TYR A 1 183 ? 16.185 1.813 -19.937 1.00 89.31 183 TYR A O 1
ATOM 1465 N N . THR A 1 184 ? 16.297 4.066 -19.874 1.00 88.56 184 THR A N 1
ATOM 1466 C CA . THR A 1 184 ? 14.928 4.296 -19.405 1.00 88.56 184 THR A CA 1
ATOM 1467 C C . THR A 1 184 ? 14.077 4.710 -20.599 1.00 88.56 184 THR A C 1
ATOM 1469 O O . THR A 1 184 ? 14.391 5.682 -21.287 1.00 88.56 184 THR A O 1
ATOM 1472 N N . ALA A 1 185 ? 13.013 3.957 -20.870 1.00 89.75 185 ALA A N 1
ATOM 1473 C CA . ALA A 1 185 ? 12.067 4.305 -21.923 1.00 89.75 185 ALA A CA 1
ATOM 1474 C C . ALA A 1 185 ? 11.283 5.573 -21.555 1.00 89.75 185 ALA A C 1
ATOM 1476 O O . ALA A 1 185 ? 11.008 5.845 -20.384 1.00 89.75 185 ALA A O 1
ATOM 1477 N N . HIS A 1 186 ? 10.939 6.365 -22.569 1.00 90.12 186 HIS A N 1
ATOM 1478 C CA . HIS A 1 186 ? 10.287 7.652 -22.359 1.00 90.12 186 HIS A CA 1
ATOM 1479 C C . HIS A 1 186 ? 8.842 7.443 -21.869 1.00 90.12 186 HIS A C 1
ATOM 1481 O O . HIS A 1 186 ? 8.167 6.541 -22.372 1.00 90.12 186 HIS A O 1
ATOM 1487 N N . PRO A 1 187 ? 8.294 8.278 -20.961 1.00 91.44 187 PRO A N 1
ATOM 1488 C CA . PRO A 1 187 ? 6.929 8.105 -20.453 1.00 91.44 187 PRO A CA 1
ATOM 1489 C C . PRO A 1 187 ? 5.848 7.962 -21.537 1.00 91.44 187 PRO A C 1
ATOM 1491 O O . PRO A 1 187 ? 4.922 7.174 -21.373 1.00 91.44 187 PRO A O 1
ATOM 1494 N N . CYS A 1 188 ? 5.978 8.652 -22.675 1.00 89.94 188 CYS A N 1
ATOM 1495 C CA . CYS A 1 188 ? 5.043 8.502 -23.801 1.00 89.94 188 CYS A CA 1
ATOM 1496 C C . CYS A 1 188 ? 5.095 7.110 -24.459 1.00 89.94 188 CYS A C 1
ATOM 1498 O O . CYS A 1 188 ? 4.066 6.598 -24.887 1.00 89.94 188 CYS A O 1
ATOM 1500 N N . GLU A 1 189 ? 6.268 6.474 -24.520 1.00 89.19 189 GLU A N 1
ATOM 1501 C CA . GLU A 1 189 ? 6.435 5.110 -25.054 1.00 89.19 189 GLU A CA 1
ATOM 1502 C C . GLU A 1 189 ? 5.824 4.086 -24.104 1.00 89.19 189 GLU A C 1
ATOM 1504 O O . GLU A 1 189 ? 5.133 3.152 -24.515 1.00 89.19 189 GLU A O 1
ATOM 1509 N N . LEU A 1 190 ? 6.051 4.313 -22.810 1.00 91.75 190 LEU A N 1
ATOM 1510 C CA . LEU A 1 190 ? 5.480 3.530 -21.732 1.00 91.75 190 LEU A CA 1
ATOM 1511 C C . LEU A 1 190 ? 3.945 3.586 -21.775 1.00 91.75 190 LEU A C 1
ATOM 1513 O O . LEU A 1 190 ? 3.320 2.525 -21.756 1.00 91.75 190 LEU A O 1
ATOM 1517 N N . GLU A 1 191 ? 3.366 4.786 -21.891 1.00 92.12 191 GLU A N 1
ATOM 1518 C CA . GLU A 1 191 ? 1.921 5.036 -22.017 1.00 92.12 191 GLU A CA 1
ATOM 1519 C C . GLU A 1 191 ? 1.323 4.371 -23.265 1.00 92.12 191 GLU A C 1
ATOM 1521 O O . GLU A 1 191 ? 0.252 3.771 -23.184 1.00 92.12 191 GLU A O 1
ATOM 1526 N N . ALA A 1 192 ? 2.025 4.433 -24.400 1.00 88.50 192 ALA A N 1
ATOM 1527 C CA . ALA A 1 192 ? 1.590 3.821 -25.654 1.00 88.50 192 ALA A CA 1
ATOM 1528 C C . ALA A 1 192 ? 1.520 2.290 -25.589 1.00 88.50 192 ALA A C 1
ATOM 1530 O O . ALA A 1 192 ? 0.647 1.684 -26.205 1.00 88.50 192 ALA A O 1
ATOM 1531 N N . SER A 1 193 ? 2.447 1.667 -24.858 1.00 88.31 193 SER A N 1
ATOM 1532 C CA . SER A 1 193 ? 2.456 0.218 -24.630 1.00 88.31 193 SER A CA 1
ATOM 1533 C C . SER A 1 193 ? 1.381 -0.199 -23.621 1.00 88.31 193 SER A C 1
ATOM 1535 O O . SER A 1 193 ? 0.622 -1.140 -23.850 1.00 88.31 193 SER A O 1
ATOM 1537 N N . ALA A 1 194 ? 1.284 0.524 -22.504 1.00 91.12 194 ALA A N 1
ATOM 1538 C CA . ALA A 1 194 ? 0.272 0.299 -21.485 1.00 91.12 194 ALA A CA 1
ATOM 1539 C C . ALA A 1 194 ? -0.007 1.600 -20.715 1.00 91.12 194 ALA A C 1
ATOM 1541 O O . ALA A 1 194 ? 0.931 2.206 -20.193 1.00 91.12 194 ALA A O 1
ATOM 1542 N N . PRO A 1 195 ? -1.281 2.000 -20.549 1.00 93.31 195 PRO A N 1
ATOM 1543 C CA . PRO A 1 195 ? -1.600 3.302 -19.980 1.00 93.31 195 PRO A CA 1
ATOM 1544 C C . PRO A 1 195 ? -1.223 3.398 -18.501 1.00 93.31 195 PRO A C 1
ATOM 1546 O O . PRO A 1 195 ? -1.393 2.445 -17.734 1.00 93.31 195 PRO A O 1
ATOM 1549 N N . PHE A 1 196 ? -0.789 4.577 -18.079 1.00 95.06 196 PHE A N 1
ATOM 1550 C CA . PHE A 1 196 ? -0.602 4.914 -16.678 1.00 95.06 196 PHE A CA 1
ATOM 1551 C C . PHE A 1 196 ? -1.942 4.915 -15.926 1.00 95.06 196 PHE A C 1
ATOM 1553 O O . PHE A 1 196 ? -2.942 5.471 -16.383 1.00 95.06 196 PHE A O 1
ATOM 1560 N N . LEU A 1 197 ? -1.972 4.269 -14.758 1.00 93.31 197 LEU A N 1
ATOM 1561 C CA . LEU A 1 197 ? -3.160 4.129 -13.919 1.00 93.31 197 LEU A CA 1
ATOM 1562 C C . LEU A 1 197 ? -3.012 4.909 -12.622 1.00 93.31 197 LEU A C 1
ATOM 1564 O O . LEU A 1 197 ? -1.995 4.827 -11.937 1.00 93.31 197 LEU A O 1
ATOM 1568 N N . MET A 1 198 ? -4.089 5.591 -12.238 1.00 92.06 198 MET A N 1
ATOM 1569 C CA . MET A 1 198 ? -4.267 6.080 -10.876 1.00 92.06 198 MET A CA 1
ATOM 1570 C C . MET A 1 198 ? -5.077 5.068 -10.062 1.00 92.06 198 MET A C 1
ATOM 1572 O O . MET A 1 198 ? -6.116 4.606 -10.546 1.00 92.06 198 MET A O 1
A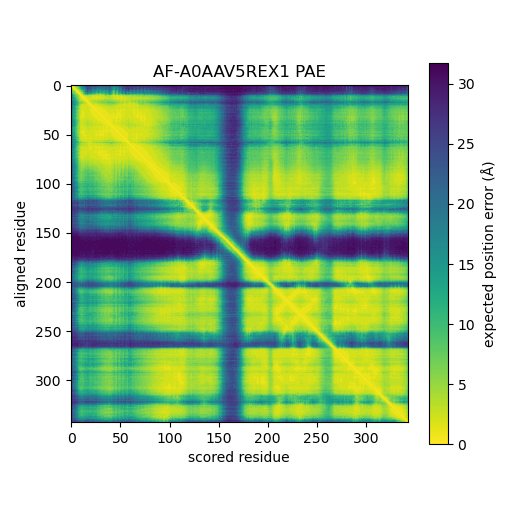TOM 1576 N N . PRO A 1 199 ? -4.681 4.769 -8.814 1.00 88.25 199 PRO A N 1
ATOM 1577 C CA . PRO A 1 199 ? -5.490 3.962 -7.916 1.00 88.25 199 PRO A CA 1
ATOM 1578 C C . PRO A 1 199 ? -6.900 4.526 -7.752 1.00 88.25 199 PRO A C 1
ATOM 1580 O O . PRO A 1 199 ? -7.101 5.732 -7.568 1.00 88.25 199 PRO A O 1
ATOM 1583 N N . ILE A 1 200 ? -7.883 3.632 -7.742 1.00 83.06 200 ILE A N 1
ATOM 1584 C CA . ILE A 1 200 ? -9.282 3.997 -7.539 1.00 83.06 200 ILE A CA 1
ATOM 1585 C C . ILE A 1 200 ? -9.456 4.491 -6.086 1.00 83.06 200 ILE A C 1
ATOM 1587 O O . ILE A 1 200 ? -8.841 3.941 -5.160 1.00 83.06 200 ILE A O 1
ATOM 1591 N N . PRO A 1 201 ? -10.293 5.517 -5.833 1.00 72.88 201 PRO A N 1
ATOM 1592 C CA . PRO A 1 201 ? -10.712 5.852 -4.481 1.00 72.88 201 PRO A CA 1
ATOM 1593 C C . PRO A 1 201 ? -11.566 4.706 -3.913 1.00 72.88 201 PRO A C 1
ATOM 1595 O O . PRO A 1 201 ? -12.780 4.671 -4.076 1.00 72.88 201 PRO A O 1
ATOM 1598 N N . SER A 1 202 ? -10.938 3.731 -3.257 1.00 64.19 202 SER A N 1
ATOM 1599 C CA . SER A 1 202 ? -11.670 2.720 -2.493 1.00 64.19 202 SER A CA 1
ATOM 1600 C C . SER A 1 202 ? -12.094 3.303 -1.144 1.00 64.19 202 SER A C 1
ATOM 1602 O O . SER A 1 202 ? -11.275 3.861 -0.416 1.00 64.19 202 SER A O 1
ATOM 1604 N N . SER A 1 203 ? -13.366 3.131 -0.771 1.00 50.38 203 SER A N 1
ATOM 1605 C CA . SER A 1 203 ? -13.886 3.479 0.564 1.00 50.38 203 SER A CA 1
ATOM 1606 C C . SER A 1 203 ? -13.332 2.579 1.679 1.00 50.38 203 SER A C 1
ATOM 1608 O O . SER A 1 203 ? -13.529 2.855 2.864 1.00 50.38 203 SER A O 1
ATOM 1610 N N . ARG A 1 204 ? -12.616 1.509 1.309 1.00 56.12 204 ARG A N 1
ATOM 1611 C CA . ARG A 1 204 ? -11.950 0.566 2.206 1.00 56.12 204 ARG A CA 1
ATOM 1612 C C . ARG A 1 204 ? -10.462 0.545 1.872 1.00 56.12 204 ARG A C 1
ATOM 1614 O O . ARG A 1 204 ? -9.992 -0.361 1.193 1.00 56.12 204 ARG A O 1
ATOM 1621 N N . PHE A 1 205 ? -9.719 1.558 2.315 1.00 58.81 205 PHE A N 1
ATOM 1622 C CA . PHE A 1 205 ? -8.258 1.469 2.341 1.00 58.81 205 PHE A CA 1
ATOM 1623 C C . PHE A 1 205 ? -7.883 0.285 3.236 1.00 58.81 205 PHE A C 1
ATOM 1625 O O . PHE A 1 205 ? -8.115 0.335 4.444 1.00 58.81 205 PHE A O 1
ATOM 1632 N N . ILE A 1 206 ? -7.388 -0.799 2.635 1.00 68.19 206 ILE A N 1
ATOM 1633 C CA . ILE A 1 206 ? -7.062 -2.026 3.374 1.00 68.19 206 ILE A CA 1
ATOM 1634 C C . ILE A 1 206 ? -5.790 -1.797 4.207 1.00 68.19 206 ILE A C 1
ATOM 1636 O O . ILE A 1 206 ? -5.700 -2.285 5.332 1.00 68.19 206 ILE A O 1
ATOM 1640 N N . PHE A 1 207 ? -4.861 -0.973 3.702 1.00 85.00 207 PHE A N 1
ATOM 1641 C CA . PHE A 1 207 ? -3.569 -0.694 4.330 1.00 85.00 207 PHE A CA 1
ATOM 1642 C C . PHE A 1 207 ? -3.232 0.805 4.316 1.00 85.00 207 PHE A C 1
ATOM 1644 O O . PHE A 1 207 ? -3.369 1.474 3.288 1.00 85.00 207 PHE A O 1
ATOM 1651 N N . ASP A 1 208 ? -2.776 1.326 5.463 1.00 88.88 208 ASP A N 1
ATOM 1652 C CA . ASP A 1 208 ? -2.322 2.720 5.606 1.00 88.88 208 ASP A CA 1
ATOM 1653 C C . ASP A 1 208 ? -0.956 2.951 4.936 1.00 88.88 208 ASP A C 1
ATOM 1655 O O . ASP A 1 208 ? -0.744 3.978 4.287 1.00 88.88 208 ASP A O 1
ATOM 1659 N N . VAL A 1 209 ? -0.046 1.985 5.094 1.00 94.38 209 VAL A N 1
ATOM 1660 C CA . VAL A 1 209 ? 1.298 1.967 4.504 1.00 94.38 209 VAL A CA 1
ATOM 1661 C C . VAL A 1 209 ? 1.536 0.594 3.890 1.00 94.38 209 VAL A C 1
ATOM 1663 O O . VAL A 1 209 ? 1.261 -0.420 4.537 1.00 94.38 209 VAL A O 1
ATOM 1666 N N . VAL A 1 210 ? 2.044 0.581 2.663 1.00 95.62 210 VAL A N 1
ATOM 1667 C CA . VAL A 1 210 ? 2.532 -0.612 1.970 1.00 95.62 210 VAL A CA 1
ATOM 1668 C C . VAL A 1 210 ? 3.997 -0.388 1.644 1.00 95.62 210 VAL A C 1
ATOM 1670 O O . VAL A 1 210 ? 4.356 0.657 1.105 1.00 95.62 210 VAL A O 1
ATOM 1673 N N . ILE A 1 211 ? 4.827 -1.367 1.980 1.00 96.31 211 ILE A N 1
ATOM 1674 C CA . ILE A 1 211 ? 6.244 -1.371 1.649 1.00 96.31 211 ILE A CA 1
ATOM 1675 C C . ILE A 1 211 ? 6.407 -2.137 0.345 1.00 96.31 211 ILE A C 1
ATOM 1677 O O . ILE A 1 211 ? 5.991 -3.294 0.251 1.00 96.31 211 ILE A O 1
ATOM 1681 N N . LEU A 1 212 ? 6.960 -1.464 -0.657 1.00 95.88 212 LEU A N 1
ATOM 1682 C CA . LEU A 1 212 ? 7.165 -1.975 -1.998 1.00 95.88 212 LEU A CA 1
ATOM 1683 C C . LEU A 1 212 ? 8.648 -2.265 -2.196 1.00 95.88 212 LEU A C 1
ATOM 1685 O O . LEU A 1 212 ? 9.491 -1.379 -2.069 1.00 95.88 212 LEU A O 1
ATOM 1689 N N . HIS A 1 213 ? 8.932 -3.506 -2.561 1.00 93.25 213 HIS A N 1
ATOM 1690 C CA . HIS A 1 213 ? 10.221 -3.931 -3.074 1.00 93.25 213 HIS A CA 1
ATOM 1691 C C . HIS A 1 213 ? 10.005 -4.590 -4.436 1.00 93.25 213 HIS A C 1
ATOM 1693 O O . HIS A 1 213 ? 9.020 -5.304 -4.648 1.00 93.25 213 HIS A O 1
ATOM 1699 N N . SER A 1 214 ? 10.900 -4.330 -5.376 1.00 91.88 214 SER A N 1
ATOM 1700 C CA . SER A 1 214 ? 10.813 -4.901 -6.711 1.00 91.88 214 SER A CA 1
ATOM 1701 C C . SER A 1 214 ? 12.186 -5.250 -7.230 1.00 91.88 214 SER A C 1
ATOM 1703 O O . SER A 1 214 ? 13.118 -4.465 -7.077 1.00 91.88 214 SER A O 1
ATOM 1705 N N . GLU A 1 215 ? 12.251 -6.361 -7.943 1.00 90.31 215 GLU A N 1
ATOM 1706 C CA . GLU A 1 215 ? 13.402 -6.707 -8.751 1.00 90.31 215 GLU A CA 1
ATOM 1707 C C . GLU A 1 215 ? 13.096 -6.355 -10.211 1.00 90.31 215 GLU A C 1
ATOM 1709 O O . GLU A 1 215 ? 11.991 -6.608 -10.710 1.00 90.31 215 GLU A O 1
ATOM 1714 N N . MET A 1 216 ? 14.061 -5.734 -10.884 1.00 89.44 216 MET A N 1
ATOM 1715 C CA . MET A 1 216 ? 13.900 -5.207 -12.237 1.00 89.44 216 MET A CA 1
ATOM 1716 C C . MET A 1 216 ? 14.943 -5.786 -13.182 1.00 89.44 216 MET A C 1
ATOM 1718 O O . MET A 1 216 ? 16.070 -6.083 -12.785 1.00 89.44 216 MET A O 1
ATOM 1722 N N . VAL A 1 217 ? 14.573 -5.869 -14.454 1.00 91.25 217 VAL A N 1
ATOM 1723 C CA . VAL A 1 217 ? 15.459 -6.260 -15.550 1.00 91.25 217 VAL A CA 1
ATOM 1724 C C . VAL A 1 217 ? 15.374 -5.248 -16.677 1.00 91.25 217 VAL A C 1
ATOM 1726 O O . VAL A 1 217 ? 14.345 -4.600 -16.873 1.00 91.25 217 VAL A O 1
ATOM 1729 N N . TYR A 1 218 ? 16.463 -5.096 -17.423 1.00 90.88 218 TYR A N 1
ATOM 1730 C CA . TYR A 1 218 ? 16.477 -4.239 -18.602 1.00 90.88 218 TYR A CA 1
ATOM 1731 C C . TYR A 1 218 ? 16.220 -5.076 -19.842 1.00 90.88 218 TYR A C 1
ATOM 1733 O O . TYR A 1 218 ? 16.872 -6.098 -20.064 1.00 90.88 218 TYR A O 1
ATOM 1741 N N . THR A 1 219 ? 15.279 -4.616 -20.654 1.00 91.50 219 THR A N 1
ATOM 1742 C CA . THR A 1 219 ? 14.828 -5.301 -21.860 1.00 91.50 219 THR A CA 1
ATOM 1743 C C . THR A 1 219 ? 14.895 -4.384 -23.075 1.00 91.50 219 THR A C 1
ATOM 1745 O O . THR A 1 219 ? 15.183 -3.188 -22.961 1.00 91.50 219 THR A O 1
ATOM 1748 N N . SER A 1 220 ? 14.544 -4.927 -24.237 1.00 87.75 220 SER A N 1
ATOM 1749 C CA . SER A 1 220 ? 14.329 -4.163 -25.468 1.00 87.75 220 SER A CA 1
ATOM 1750 C C . SER A 1 220 ? 13.230 -3.097 -25.390 1.00 87.75 220 SER A C 1
ATOM 1752 O O . SER A 1 220 ? 13.116 -2.285 -26.305 1.00 87.75 220 SER A O 1
ATOM 1754 N N . LEU A 1 221 ? 12.419 -3.089 -24.326 1.00 88.31 221 LEU A N 1
ATOM 1755 C CA . LEU A 1 221 ? 11.370 -2.096 -24.069 1.00 88.31 221 LEU A CA 1
ATOM 1756 C C . LEU A 1 221 ? 11.712 -1.172 -22.886 1.00 88.31 221 LEU A C 1
ATOM 1758 O O . LEU A 1 221 ? 10.850 -0.447 -22.385 1.00 88.31 221 LEU A O 1
ATOM 1762 N N . GLY A 1 222 ? 12.968 -1.189 -22.435 1.00 90.38 222 GLY A N 1
ATOM 1763 C CA . GLY A 1 222 ? 13.429 -0.498 -21.237 1.00 90.38 222 GLY A CA 1
ATOM 1764 C C . GLY A 1 222 ? 13.313 -1.376 -19.990 1.00 90.38 222 GLY A C 1
ATOM 1765 O O . GLY A 1 222 ? 13.325 -2.606 -20.064 1.00 90.38 222 GLY A O 1
ATOM 1766 N N . ALA A 1 223 ? 13.249 -0.743 -18.820 1.00 91.88 223 ALA A N 1
ATOM 1767 C CA . ALA A 1 223 ? 13.215 -1.452 -17.547 1.00 91.88 223 ALA A CA 1
ATOM 1768 C C . ALA A 1 223 ? 11.827 -2.066 -17.270 1.00 91.88 223 ALA A C 1
ATOM 1770 O O . ALA A 1 223 ? 10.811 -1.361 -17.262 1.00 91.88 223 ALA A O 1
ATOM 1771 N N . GLU A 1 224 ? 11.783 -3.367 -16.998 1.00 93.19 224 GLU A N 1
ATOM 1772 C CA . GLU A 1 224 ? 10.576 -4.123 -16.652 1.00 93.19 224 GLU A CA 1
ATOM 1773 C C . GLU A 1 224 ? 10.694 -4.720 -15.241 1.00 93.19 224 GLU A C 1
ATOM 1775 O O . GLU A 1 224 ? 11.790 -4.965 -14.737 1.00 93.19 224 GLU A O 1
ATOM 1780 N N . ILE A 1 225 ? 9.550 -4.936 -14.586 1.00 93.69 225 ILE A N 1
ATOM 1781 C CA . ILE A 1 225 ? 9.490 -5.615 -13.286 1.00 93.69 225 ILE A CA 1
ATOM 1782 C C . ILE A 1 225 ? 9.595 -7.119 -13.528 1.00 93.69 225 ILE A C 1
ATOM 1784 O O . ILE A 1 225 ? 8.766 -7.666 -14.251 1.00 93.69 225 ILE A O 1
ATOM 1788 N N . GLU A 1 226 ? 10.552 -7.786 -12.887 1.00 92.12 226 GLU A N 1
ATOM 1789 C CA . GLU A 1 226 ? 10.644 -9.251 -12.873 1.00 92.12 226 GLU A CA 1
ATOM 1790 C C . GLU A 1 226 ? 10.015 -9.849 -11.609 1.00 92.12 226 GLU A C 1
ATOM 1792 O O . GLU A 1 226 ? 9.390 -10.905 -11.673 1.00 92.12 226 GLU A O 1
ATOM 1797 N N . ARG A 1 227 ? 10.103 -9.166 -10.463 1.00 92.25 227 ARG A N 1
ATOM 1798 C CA . ARG A 1 227 ? 9.446 -9.581 -9.215 1.00 92.25 227 ARG A CA 1
ATOM 1799 C C . ARG A 1 227 ? 8.891 -8.367 -8.492 1.00 92.25 227 ARG A C 1
ATOM 1801 O O . ARG A 1 227 ? 9.561 -7.344 -8.393 1.00 92.25 227 ARG A O 1
ATOM 1808 N N . LEU A 1 228 ? 7.679 -8.480 -7.955 1.00 93.88 228 LEU A N 1
ATOM 1809 C CA . LEU A 1 228 ? 7.092 -7.459 -7.087 1.00 93.88 228 LEU A CA 1
ATOM 1810 C C . LEU A 1 228 ? 6.709 -8.078 -5.747 1.00 93.88 228 LEU A C 1
ATOM 1812 O O . LEU A 1 228 ? 5.908 -9.014 -5.702 1.00 93.88 228 LEU A O 1
ATOM 1816 N N . LYS A 1 229 ? 7.227 -7.494 -4.667 1.00 94.31 229 LYS A N 1
ATOM 1817 C CA . LYS A 1 229 ? 6.924 -7.848 -3.284 1.00 94.31 229 LYS A CA 1
ATOM 1818 C C . LYS A 1 229 ? 6.298 -6.649 -2.576 1.00 94.31 229 LYS A C 1
ATOM 1820 O O . LYS A 1 229 ? 6.873 -5.565 -2.519 1.00 94.31 229 LYS A O 1
ATOM 1825 N N . LEU A 1 230 ? 5.105 -6.848 -2.028 1.00 94.94 230 LEU A N 1
ATOM 1826 C CA . LEU A 1 230 ? 4.400 -5.880 -1.195 1.00 94.94 230 LEU A CA 1
ATOM 1827 C C . LEU A 1 230 ? 4.258 -6.457 0.209 1.00 94.94 230 LEU A C 1
ATOM 1829 O O . LEU A 1 230 ? 3.813 -7.594 0.373 1.00 94.94 230 LEU A O 1
ATOM 1833 N N . SER A 1 231 ? 4.576 -5.665 1.224 1.00 94.69 231 SER A N 1
ATOM 1834 C CA . SER A 1 231 ? 4.342 -6.013 2.628 1.00 94.69 231 SER A CA 1
ATOM 1835 C C . SER A 1 231 ? 3.630 -4.884 3.366 1.00 94.69 231 SER A C 1
ATOM 1837 O O . SER A 1 231 ? 3.633 -3.734 2.925 1.00 94.69 231 SER A O 1
ATOM 1839 N N . ASP A 1 232 ? 2.957 -5.204 4.468 1.00 93.12 232 ASP A N 1
ATOM 1840 C CA . ASP A 1 232 ? 2.447 -4.173 5.366 1.00 93.12 232 ASP A CA 1
ATOM 1841 C C . ASP A 1 232 ? 3.571 -3.599 6.248 1.00 93.12 232 ASP A C 1
ATOM 1843 O O . ASP A 1 232 ? 4.705 -4.077 6.267 1.00 93.12 232 ASP A O 1
ATOM 1847 N N . ARG A 1 233 ? 3.250 -2.563 7.029 1.00 90.69 233 ARG A N 1
ATOM 1848 C CA . ARG A 1 233 ? 4.197 -1.939 7.971 1.00 90.69 233 ARG A CA 1
ATOM 1849 C C . ARG A 1 233 ? 4.717 -2.868 9.080 1.00 90.69 233 ARG A C 1
ATOM 1851 O O . ARG A 1 233 ? 5.587 -2.458 9.837 1.00 90.69 233 ARG A O 1
ATOM 1858 N N . HIS A 1 234 ? 4.121 -4.047 9.251 1.00 90.12 234 HIS A N 1
ATOM 1859 C CA . HIS A 1 234 ? 4.519 -5.054 10.234 1.00 90.12 234 HIS A CA 1
ATOM 1860 C C . HIS A 1 234 ? 5.342 -6.181 9.588 1.00 90.12 234 HIS A C 1
ATOM 1862 O O . HIS A 1 234 ? 5.644 -7.169 10.251 1.00 90.12 234 HIS A O 1
ATOM 1868 N N . GLY A 1 235 ? 5.670 -6.055 8.298 1.00 89.81 235 GLY A N 1
ATOM 1869 C CA . GLY A 1 235 ? 6.423 -7.044 7.535 1.00 89.81 235 GLY A CA 1
ATOM 1870 C C . GLY A 1 235 ? 5.621 -8.253 7.086 1.00 89.81 235 GLY A C 1
ATOM 1871 O O . GLY A 1 235 ? 6.186 -9.181 6.508 1.00 89.81 235 GLY A O 1
ATOM 1872 N N . LYS A 1 236 ? 4.296 -8.247 7.264 1.00 93.19 236 LYS A N 1
ATOM 1873 C CA . LYS A 1 236 ? 3.457 -9.292 6.688 1.00 93.19 236 LYS A CA 1
ATOM 1874 C C . LYS A 1 236 ? 3.437 -9.132 5.171 1.00 93.19 236 LYS A C 1
ATOM 1876 O O . LYS A 1 236 ? 2.980 -8.112 4.657 1.00 93.19 236 LYS A O 1
ATOM 1881 N N . VAL A 1 237 ? 3.878 -10.165 4.457 1.00 93.38 237 VAL A N 1
ATOM 1882 C CA . VAL A 1 237 ? 3.814 -10.214 2.992 1.00 93.38 237 VAL A CA 1
ATOM 1883 C C . VAL A 1 237 ? 2.350 -10.212 2.544 1.00 93.38 237 VAL A C 1
ATOM 1885 O O . VAL A 1 237 ? 1.545 -11.044 2.966 1.00 93.38 237 VAL A O 1
ATOM 1888 N N . LEU A 1 238 ? 2.008 -9.242 1.703 1.00 93.31 238 LEU A N 1
ATOM 1889 C CA . LEU A 1 238 ? 0.691 -9.063 1.093 1.00 93.31 238 LEU A CA 1
ATOM 1890 C C . LEU A 1 238 ? 0.662 -9.608 -0.335 1.00 93.31 238 LEU A C 1
ATOM 1892 O O . LEU A 1 238 ? -0.377 -10.068 -0.803 1.00 93.31 238 LEU A O 1
ATOM 1896 N N . TYR A 1 239 ? 1.799 -9.525 -1.022 1.00 93.88 239 TYR A N 1
ATOM 1897 C CA . TYR A 1 239 ? 1.963 -9.924 -2.410 1.00 93.88 239 TYR A CA 1
ATOM 1898 C C . TYR A 1 239 ? 3.430 -10.249 -2.676 1.00 93.88 239 TYR A C 1
ATOM 1900 O O . TYR A 1 239 ? 4.298 -9.502 -2.239 1.00 93.88 239 TYR A O 1
ATOM 1908 N N . ASP A 1 240 ? 3.701 -11.341 -3.379 1.00 93.44 240 ASP A N 1
ATOM 1909 C CA . ASP A 1 240 ? 5.039 -11.704 -3.850 1.00 93.44 240 ASP A CA 1
ATOM 1910 C C . ASP A 1 240 ? 4.878 -12.571 -5.100 1.00 93.44 240 ASP A C 1
ATOM 1912 O O . ASP A 1 240 ? 4.360 -13.693 -5.023 1.00 93.44 240 ASP A O 1
ATOM 1916 N N . LYS A 1 241 ? 5.189 -12.006 -6.270 1.00 92.75 241 LYS A N 1
ATOM 1917 C CA . LYS A 1 241 ? 5.010 -12.673 -7.565 1.00 92.75 241 LYS A CA 1
ATOM 1918 C C . LYS A 1 241 ? 6.128 -12.317 -8.531 1.00 92.75 241 LYS A C 1
ATOM 1920 O O . LYS A 1 241 ? 6.510 -11.152 -8.635 1.00 92.75 241 LYS A O 1
ATOM 1925 N N . GLN A 1 242 ? 6.559 -13.323 -9.289 1.00 92.25 242 GLN A N 1
ATOM 1926 C CA . GLN A 1 242 ? 7.369 -13.146 -10.488 1.00 92.25 242 GLN A CA 1
ATOM 1927 C C . GLN A 1 242 ? 6.494 -12.817 -11.695 1.00 92.25 242 GLN A C 1
ATOM 1929 O O . GLN A 1 242 ? 5.384 -13.338 -11.840 1.00 92.25 242 GLN A O 1
ATOM 1934 N N . VAL A 1 243 ? 7.020 -11.981 -12.575 1.00 92.75 243 VAL A N 1
ATOM 1935 C CA . VAL A 1 243 ? 6.328 -11.382 -13.707 1.00 92.75 243 VAL A CA 1
ATOM 1936 C C . VAL A 1 243 ? 7.082 -11.755 -14.978 1.00 92.75 243 VAL A C 1
ATOM 1938 O O . VAL A 1 243 ? 8.309 -11.718 -15.028 1.00 92.75 243 VAL A O 1
ATOM 1941 N N . ALA A 1 244 ? 6.343 -12.163 -16.004 1.00 92.44 244 ALA A N 1
ATOM 1942 C CA . ALA A 1 244 ? 6.903 -12.411 -17.321 1.00 92.44 244 ALA A CA 1
ATOM 1943 C C . ALA A 1 244 ? 7.221 -11.071 -17.996 1.00 92.44 244 ALA A C 1
ATOM 1945 O O . ALA A 1 244 ? 6.345 -10.207 -18.096 1.00 92.44 244 ALA A O 1
ATOM 1946 N N . THR A 1 245 ? 8.462 -10.917 -18.453 1.00 91.06 245 THR A N 1
ATOM 1947 C CA . THR A 1 245 ? 8.898 -9.769 -19.251 1.00 91.06 245 THR A CA 1
ATOM 1948 C C . THR A 1 245 ? 8.249 -9.801 -20.627 1.00 91.06 245 THR A C 1
ATOM 1950 O O . THR A 1 245 ? 7.976 -10.871 -21.176 1.00 91.06 245 THR A O 1
ATOM 1953 N N . THR A 1 246 ? 7.996 -8.623 -21.187 1.00 90.25 246 THR A N 1
ATOM 1954 C CA . THR A 1 246 ? 7.432 -8.485 -22.536 1.00 90.25 246 THR A CA 1
ATOM 1955 C C . THR A 1 246 ? 8.541 -8.292 -23.562 1.00 90.25 246 THR A C 1
ATOM 1957 O O . THR A 1 246 ? 8.432 -8.770 -24.690 1.00 90.25 246 THR A O 1
ATOM 1960 N N . GLY A 1 247 ? 9.597 -7.570 -23.177 1.00 87.00 247 GLY A N 1
ATOM 1961 C CA . GLY A 1 247 ? 10.763 -7.339 -24.014 1.00 87.00 247 GLY A CA 1
ATOM 1962 C C . GLY A 1 247 ? 11.768 -8.486 -23.954 1.00 87.00 247 GLY A C 1
ATOM 1963 O O . GLY A 1 247 ? 11.762 -9.318 -23.044 1.00 87.00 247 GLY A O 1
ATOM 1964 N N . GLU A 1 248 ? 12.677 -8.494 -24.925 1.00 87.50 248 GLU A N 1
ATOM 1965 C CA . GLU A 1 248 ? 13.851 -9.362 -24.898 1.00 87.50 248 GLU A CA 1
ATOM 1966 C C . GLU A 1 248 ? 14.783 -8.900 -23.775 1.00 87.50 248 GLU A C 1
ATOM 1968 O O . GLU A 1 248 ? 15.150 -7.724 -23.725 1.00 87.50 248 GLU A O 1
ATOM 1973 N N . VAL A 1 249 ? 15.154 -9.802 -22.865 1.00 86.81 249 VAL A N 1
ATOM 1974 C CA . VAL A 1 249 ? 16.011 -9.472 -21.720 1.00 86.81 249 VAL A CA 1
ATOM 1975 C C . VAL A 1 249 ? 17.429 -9.191 -22.202 1.00 86.81 249 VAL A C 1
ATOM 1977 O O . VAL A 1 249 ? 18.071 -10.021 -22.835 1.00 86.81 249 VAL A O 1
ATOM 1980 N N . TRP A 1 250 ? 17.925 -8.000 -21.883 1.00 83.62 250 TRP A N 1
ATOM 1981 C CA . TRP A 1 250 ? 19.253 -7.528 -22.270 1.00 83.62 250 TRP A CA 1
ATOM 1982 C C . TRP A 1 250 ? 20.255 -7.559 -21.128 1.00 83.62 250 TRP A C 1
ATOM 1984 O O . TRP A 1 250 ? 21.456 -7.663 -21.372 1.00 83.62 250 TRP A O 1
ATOM 1994 N N . LEU A 1 251 ? 19.770 -7.379 -19.902 1.00 81.19 251 LEU A N 1
ATOM 1995 C CA . LEU A 1 251 ? 20.576 -7.398 -18.695 1.00 81.19 251 LEU A CA 1
ATOM 1996 C C . LEU A 1 251 ? 19.685 -7.750 -17.504 1.00 81.19 251 LEU A C 1
ATOM 1998 O O . LEU A 1 251 ? 18.730 -7.030 -17.197 1.00 81.19 251 LEU A O 1
ATOM 2002 N N . GLU A 1 252 ? 20.061 -8.811 -16.801 1.00 76.19 252 GLU A N 1
ATOM 2003 C CA . GLU A 1 252 ? 19.523 -9.126 -15.482 1.00 76.19 252 GLU A CA 1
ATOM 2004 C C . GLU A 1 252 ? 20.185 -8.251 -14.411 1.00 76.19 252 GLU A C 1
ATOM 2006 O O . GLU A 1 252 ? 21.377 -7.933 -14.476 1.00 76.19 252 GLU A O 1
ATOM 2011 N N . SER A 1 253 ? 19.413 -7.864 -13.398 1.00 67.56 253 SER A N 1
ATOM 2012 C CA . SER A 1 253 ? 19.983 -7.313 -12.176 1.00 67.56 253 SER A CA 1
ATOM 2013 C C . SER A 1 253 ? 20.785 -8.408 -11.452 1.00 67.56 253 SER A C 1
ATOM 2015 O O . SER A 1 253 ? 20.358 -9.562 -11.408 1.00 67.56 253 SER A O 1
ATOM 2017 N N . PRO A 1 254 ? 21.915 -8.080 -10.798 1.00 61.62 254 PRO A N 1
ATOM 2018 C CA . PRO A 1 254 ? 22.606 -9.036 -9.933 1.00 61.62 254 PRO A CA 1
ATOM 2019 C C . PRO A 1 254 ? 21.700 -9.615 -8.831 1.00 61.62 254 PRO A C 1
ATOM 2021 O O . PRO A 1 254 ? 21.991 -10.681 -8.289 1.00 61.62 254 PRO A O 1
ATOM 2024 N N . GLU A 1 255 ? 20.624 -8.908 -8.475 1.00 59.38 255 GLU A N 1
ATOM 2025 C CA . GLU A 1 255 ? 19.610 -9.366 -7.525 1.00 59.38 255 GLU A CA 1
ATOM 2026 C C . GLU A 1 255 ? 18.701 -10.436 -8.139 1.00 59.38 255 GLU A C 1
ATOM 2028 O O . GLU A 1 255 ? 18.497 -11.465 -7.496 1.00 59.38 255 GLU A O 1
ATOM 2033 N N . THR A 1 256 ? 18.270 -10.276 -9.399 1.00 56.97 256 THR A N 1
ATOM 2034 C CA . THR A 1 256 ? 17.466 -11.292 -10.103 1.00 56.97 256 THR A CA 1
ATOM 2035 C C . THR A 1 256 ? 18.248 -12.564 -10.365 1.00 56.97 256 THR A C 1
ATOM 2037 O O . THR A 1 256 ? 17.730 -13.669 -10.200 1.00 56.97 256 THR A O 1
ATOM 2040 N N . THR A 1 257 ? 19.543 -12.455 -10.659 1.00 54.59 257 THR A N 1
ATOM 2041 C CA . THR A 1 257 ? 20.395 -13.638 -10.828 1.00 54.59 257 THR A CA 1
ATOM 2042 C C . THR A 1 257 ? 20.568 -14.424 -9.516 1.00 54.59 257 THR A C 1
ATOM 2044 O O . THR A 1 257 ? 20.793 -15.636 -9.556 1.00 54.59 257 THR A O 1
ATOM 2047 N N . LYS A 1 258 ? 20.458 -13.776 -8.342 1.00 55.47 258 LYS A N 1
ATOM 2048 C CA . LYS A 1 258 ? 20.504 -14.451 -7.030 1.00 55.47 258 LYS A CA 1
ATOM 2049 C C . LYS A 1 258 ? 19.176 -15.124 -6.697 1.00 55.47 258 LYS A C 1
ATOM 2051 O O . LYS A 1 258 ? 19.190 -16.311 -6.381 1.00 55.47 258 LYS A O 1
ATOM 2056 N N . SER A 1 259 ? 18.057 -14.410 -6.819 1.00 53.69 259 SER A N 1
ATOM 2057 C CA . SER A 1 259 ? 16.715 -14.931 -6.516 1.00 53.69 259 SER A CA 1
ATOM 2058 C C . SER A 1 259 ? 16.323 -16.095 -7.437 1.00 53.69 259 SER A C 1
ATOM 2060 O O . SER A 1 259 ? 15.779 -17.094 -6.969 1.00 53.69 259 SER A O 1
ATOM 2062 N N . THR A 1 260 ? 16.707 -16.040 -8.717 1.00 52.22 260 THR A N 1
ATOM 2063 C CA . THR A 1 260 ? 16.448 -17.115 -9.696 1.00 52.22 260 THR A CA 1
ATOM 2064 C C . THR A 1 260 ? 17.292 -18.375 -9.447 1.00 52.22 260 THR A C 1
ATOM 2066 O O . THR A 1 260 ? 16.883 -19.471 -9.821 1.00 52.22 260 THR A O 1
ATOM 2069 N N . LYS A 1 261 ? 18.462 -18.256 -8.797 1.00 50.50 261 LYS A N 1
ATOM 2070 C CA . LYS A 1 261 ? 19.359 -19.394 -8.507 1.00 50.50 261 LYS A CA 1
ATOM 2071 C C . LYS A 1 261 ? 19.143 -20.021 -7.129 1.00 50.50 261 LYS A C 1
ATOM 2073 O O . LYS A 1 261 ? 19.447 -21.200 -6.966 1.00 50.50 261 LYS A O 1
ATOM 2078 N N . SER A 1 262 ? 18.671 -19.264 -6.136 1.00 46.03 262 SER A N 1
ATOM 2079 C CA . SER A 1 262 ? 18.540 -19.756 -4.755 1.00 46.03 262 SER A CA 1
ATOM 2080 C C . SER A 1 262 ? 17.167 -20.324 -4.408 1.00 46.03 262 SER A C 1
ATOM 2082 O O . SER A 1 262 ? 17.049 -21.045 -3.419 1.00 46.03 262 SER A O 1
ATOM 2084 N N . GLU A 1 263 ? 16.124 -20.018 -5.179 1.00 49.19 263 GLU A N 1
ATOM 2085 C CA . GLU A 1 263 ? 14.760 -20.417 -4.842 1.00 49.19 263 GLU A CA 1
ATOM 2086 C C . GLU A 1 263 ? 14.176 -21.279 -5.973 1.00 49.19 263 GLU A C 1
ATOM 2088 O O . GLU A 1 263 ? 13.926 -20.795 -7.073 1.00 49.19 263 GLU A O 1
ATOM 2093 N N . ASN A 1 264 ? 13.944 -22.573 -5.698 1.00 41.12 264 ASN A N 1
ATOM 2094 C CA . ASN A 1 264 ? 13.170 -23.498 -6.541 1.00 41.12 264 ASN A CA 1
ATOM 2095 C C . ASN A 1 264 ? 11.695 -23.051 -6.601 1.00 41.12 264 ASN A C 1
ATOM 2097 O O . ASN A 1 264 ? 10.791 -23.733 -6.111 1.00 41.12 264 ASN A O 1
ATOM 2101 N N . PHE A 1 265 ? 11.429 -21.873 -7.156 1.00 50.16 265 PHE A N 1
ATOM 2102 C CA . PHE A 1 265 ? 10.081 -21.379 -7.352 1.00 50.16 265 PHE A CA 1
ATOM 2103 C C . PHE A 1 265 ? 9.490 -22.017 -8.606 1.00 50.16 265 PHE A C 1
ATOM 2105 O O . PHE A 1 265 ? 9.583 -21.492 -9.708 1.00 50.16 265 PHE A O 1
ATOM 2112 N N . ASN A 1 266 ? 8.781 -23.127 -8.406 1.00 45.81 266 ASN A N 1
ATOM 2113 C CA . ASN A 1 266 ? 7.815 -23.696 -9.356 1.00 45.81 266 ASN A CA 1
ATOM 2114 C C . ASN A 1 266 ? 6.563 -22.800 -9.525 1.00 45.81 266 ASN A C 1
ATOM 2116 O O . ASN A 1 266 ? 5.439 -23.284 -9.654 1.00 45.81 266 ASN A O 1
ATOM 2120 N N . CYS A 1 267 ? 6.719 -21.477 -9.474 1.00 55.31 267 CYS A N 1
ATOM 2121 C CA . CYS A 1 267 ? 5.622 -20.538 -9.647 1.00 55.31 267 CYS A CA 1
ATOM 2122 C C . CYS A 1 267 ? 5.595 -20.069 -11.099 1.00 55.31 267 CYS A C 1
ATOM 2124 O O . CYS A 1 267 ? 6.524 -19.422 -11.572 1.00 55.31 267 CYS A O 1
ATOM 2126 N N . SER A 1 268 ? 4.496 -20.355 -11.797 1.00 77.62 268 SER A N 1
ATOM 2127 C CA . SER A 1 268 ? 4.208 -19.762 -13.102 1.00 77.62 268 SER A CA 1
ATOM 2128 C C . SER A 1 268 ? 4.300 -18.233 -13.011 1.00 77.62 268 SER A C 1
ATOM 2130 O O . SER A 1 268 ? 3.574 -17.626 -12.213 1.00 77.62 268 SER A O 1
ATOM 2132 N N . LYS A 1 269 ? 5.171 -17.616 -13.821 1.00 90.50 269 LYS A N 1
ATOM 2133 C CA . LYS A 1 269 ? 5.255 -16.155 -13.948 1.00 90.50 269 LYS A CA 1
ATOM 2134 C C . LYS A 1 269 ? 3.889 -15.603 -14.373 1.00 90.50 269 LYS A C 1
ATOM 2136 O O . LYS A 1 269 ? 3.234 -16.170 -15.249 1.00 90.50 269 LYS A O 1
ATOM 2141 N N . ILE A 1 270 ? 3.445 -14.511 -13.756 1.00 94.81 270 ILE A N 1
ATOM 2142 C CA . ILE A 1 270 ? 2.197 -13.842 -14.153 1.00 94.81 270 ILE A CA 1
ATOM 2143 C C . ILE A 1 270 ? 2.456 -12.850 -15.288 1.00 94.81 270 ILE A C 1
ATOM 2145 O O . ILE A 1 270 ? 3.569 -12.353 -15.445 1.00 94.81 270 ILE A O 1
ATOM 2149 N N . SER A 1 271 ? 1.426 -12.508 -16.059 1.00 95.44 271 SER A N 1
ATOM 2150 C CA . SER A 1 271 ? 1.542 -11.445 -17.060 1.00 95.44 271 SER A CA 1
ATOM 2151 C C . SER A 1 271 ? 1.573 -10.058 -16.411 1.00 95.44 271 SER A C 1
ATOM 2153 O O . SER A 1 271 ? 1.023 -9.840 -15.327 1.00 95.44 271 SER A O 1
ATOM 2155 N N . PHE A 1 272 ? 2.141 -9.079 -17.115 1.00 94.81 272 PHE A N 1
ATOM 2156 C CA . PHE A 1 272 ? 2.113 -7.677 -16.691 1.00 94.81 272 PHE A CA 1
ATOM 2157 C C . PHE A 1 272 ? 0.683 -7.130 -16.507 1.00 94.81 272 PHE A C 1
ATOM 2159 O O . PHE A 1 272 ? 0.408 -6.354 -15.590 1.00 94.81 272 PHE A O 1
ATOM 2166 N N . ALA A 1 273 ? -0.268 -7.571 -17.337 1.00 94.69 273 ALA A N 1
ATOM 2167 C CA . ALA A 1 273 ? -1.677 -7.210 -17.184 1.00 94.69 273 ALA A CA 1
ATOM 2168 C C . ALA A 1 273 ? -2.261 -7.726 -15.857 1.00 94.69 273 ALA A C 1
ATOM 2170 O O . ALA A 1 273 ? -2.951 -6.982 -15.157 1.00 94.69 273 ALA A O 1
ATOM 2171 N N . GLN A 1 274 ? -1.939 -8.968 -15.482 1.00 95.44 274 GLN A N 1
ATOM 2172 C CA . GLN A 1 274 ? -2.380 -9.560 -14.220 1.00 95.44 274 GLN A CA 1
ATOM 2173 C C . GLN A 1 274 ? -1.743 -8.855 -13.016 1.00 95.44 274 GLN A C 1
ATOM 2175 O O . GLN A 1 274 ? -2.452 -8.504 -12.073 1.00 95.44 274 GLN A O 1
ATOM 2180 N N . LEU A 1 275 ? -0.441 -8.549 -13.088 1.00 95.25 275 LEU A N 1
ATOM 2181 C CA . LEU A 1 275 ? 0.267 -7.766 -12.070 1.00 95.25 275 LEU A CA 1
ATOM 2182 C C . LEU A 1 275 ? -0.465 -6.452 -11.763 1.00 95.25 275 LEU A C 1
ATOM 2184 O O . LEU A 1 275 ? -0.667 -6.111 -10.597 1.00 95.25 275 LEU A O 1
ATOM 2188 N N . ARG A 1 276 ? -0.890 -5.731 -12.809 1.00 93.25 276 ARG A N 1
ATOM 2189 C CA . ARG A 1 276 ? -1.612 -4.456 -12.679 1.00 93.25 276 ARG A CA 1
ATOM 2190 C C . ARG A 1 276 ? -2.958 -4.602 -11.992 1.00 93.25 276 ARG A C 1
ATOM 2192 O O . ARG A 1 276 ? -3.302 -3.778 -11.150 1.00 93.25 276 ARG A O 1
ATOM 2199 N N . ILE A 1 277 ? -3.708 -5.651 -12.313 1.00 92.38 277 ILE A N 1
ATOM 2200 C CA . ILE A 1 277 ? -4.977 -5.942 -11.637 1.00 92.38 277 ILE A CA 1
ATOM 2201 C C . ILE A 1 277 ? -4.731 -6.215 -10.151 1.00 92.38 277 ILE A C 1
ATOM 2203 O O . ILE A 1 277 ? -5.459 -5.701 -9.299 1.00 92.38 277 ILE A O 1
ATOM 2207 N N . ASP A 1 278 ? -3.702 -6.999 -9.835 1.00 92.31 278 ASP A N 1
ATOM 2208 C CA . ASP A 1 278 ? -3.454 -7.446 -8.471 1.00 92.31 278 ASP A CA 1
ATOM 2209 C C . ASP A 1 278 ? -2.938 -6.326 -7.567 1.00 92.31 278 ASP A C 1
ATOM 2211 O O . ASP A 1 278 ? -3.504 -6.117 -6.489 1.00 92.31 278 ASP A O 1
ATOM 2215 N N . TYR A 1 279 ? -1.947 -5.534 -7.998 1.00 90.12 279 TYR A N 1
ATOM 2216 C CA . TYR A 1 279 ? -1.459 -4.445 -7.146 1.00 90.12 279 TYR A CA 1
ATOM 2217 C C . TYR A 1 279 ? -2.524 -3.358 -6.942 1.00 90.12 279 TYR A C 1
ATOM 2219 O O . TYR A 1 279 ? -2.597 -2.781 -5.858 1.00 90.12 279 TYR A O 1
ATOM 2227 N N . MET A 1 280 ? -3.408 -3.115 -7.919 1.00 90.00 280 MET A N 1
ATOM 2228 C CA . MET A 1 280 ? -4.494 -2.127 -7.800 1.00 90.00 280 MET A CA 1
ATOM 2229 C C . MET A 1 280 ? -5.589 -2.542 -6.808 1.00 90.00 280 MET A C 1
ATOM 2231 O O . MET A 1 280 ? -6.355 -1.697 -6.344 1.00 90.00 280 MET A O 1
ATOM 2235 N N . ARG A 1 281 ? -5.668 -3.829 -6.445 1.00 89.31 281 ARG A N 1
ATOM 2236 C CA . ARG A 1 281 ? -6.539 -4.307 -5.355 1.00 89.31 281 ARG A CA 1
ATOM 2237 C C . ARG A 1 281 ? -5.947 -4.036 -3.973 1.00 89.31 281 ARG A C 1
ATOM 2239 O O . ARG A 1 281 ? -6.695 -3.946 -3.001 1.00 89.31 281 ARG A O 1
ATOM 2246 N N . ILE A 1 282 ? -4.623 -3.924 -3.885 1.00 90.44 282 ILE A N 1
ATOM 2247 C CA . ILE A 1 282 ? -3.880 -3.753 -2.631 1.00 90.44 282 ILE A CA 1
ATOM 2248 C C . ILE A 1 282 ? -3.623 -2.267 -2.359 1.00 90.44 282 ILE A C 1
ATOM 2250 O O . ILE A 1 282 ? -3.817 -1.794 -1.237 1.00 90.44 282 ILE A O 1
ATOM 2254 N N . ILE A 1 283 ? -3.211 -1.530 -3.390 1.00 91.50 283 ILE A N 1
ATOM 2255 C CA . ILE A 1 283 ? -2.812 -0.126 -3.327 1.00 91.50 283 ILE A CA 1
ATOM 2256 C C . ILE A 1 283 ? -4.009 0.751 -3.700 1.00 91.50 283 ILE A C 1
ATOM 2258 O O . ILE A 1 283 ? -4.440 0.788 -4.849 1.00 91.50 283 ILE A O 1
ATOM 2262 N N . GLY A 1 284 ? -4.541 1.486 -2.720 1.00 90.88 284 GLY A N 1
ATOM 2263 C CA . GLY A 1 284 ? -5.595 2.478 -2.939 1.00 90.88 284 GLY A CA 1
ATOM 2264 C C . GLY A 1 284 ? -5.059 3.909 -2.947 1.00 90.88 284 GLY A C 1
ATOM 2265 O O . GLY A 1 284 ? -3.971 4.176 -2.453 1.00 90.88 284 GLY A O 1
ATOM 2266 N N . ARG A 1 285 ? -5.870 4.875 -3.403 1.00 90.31 285 ARG A N 1
ATOM 2267 C CA . ARG A 1 285 ? -5.472 6.302 -3.488 1.00 90.31 285 ARG A CA 1
ATOM 2268 C C . ARG A 1 285 ? -5.000 6.917 -2.157 1.00 90.31 285 ARG A C 1
ATOM 2270 O O . ARG A 1 285 ? -4.301 7.925 -2.150 1.00 90.31 285 ARG A O 1
ATOM 2277 N N . GLY A 1 286 ? -5.439 6.358 -1.030 1.00 90.62 286 GLY A N 1
ATOM 2278 C CA . GLY A 1 286 ? -5.095 6.799 0.324 1.00 90.62 286 GLY A CA 1
ATOM 2279 C C . GLY A 1 286 ? -3.972 5.997 0.980 1.00 90.62 286 GLY A C 1
ATOM 2280 O O . GLY A 1 286 ? -3.493 6.410 2.036 1.00 90.62 286 GLY A O 1
ATOM 2281 N N . THR A 1 287 ? -3.550 4.887 0.372 1.00 93.25 287 THR A N 1
ATOM 2282 C CA . THR A 1 287 ? -2.386 4.114 0.814 1.00 93.25 287 THR A CA 1
ATOM 2283 C C . THR A 1 287 ? -1.138 4.976 0.642 1.00 93.25 287 THR A C 1
ATOM 2285 O O . THR A 1 287 ? -1.078 5.807 -0.260 1.00 93.25 287 THR A O 1
ATOM 2288 N N . THR A 1 288 ? -0.169 4.846 1.544 1.00 95.38 288 THR A N 1
ATOM 2289 C CA . THR A 1 288 ? 1.164 5.444 1.383 1.00 95.38 288 THR A CA 1
ATOM 2290 C C . THR A 1 288 ? 2.128 4.341 0.978 1.00 95.38 288 THR A C 1
ATOM 2292 O O . THR A 1 288 ? 2.145 3.294 1.622 1.00 95.38 288 THR A O 1
ATOM 2295 N N . ILE A 1 289 ? 2.889 4.550 -0.090 1.00 96.81 289 ILE A N 1
ATOM 2296 C CA . ILE A 1 289 ? 3.857 3.569 -0.584 1.00 96.81 289 ILE A CA 1
ATOM 2297 C C . ILE A 1 289 ? 5.232 3.969 -0.057 1.00 96.81 289 ILE A C 1
ATOM 2299 O O . ILE A 1 289 ? 5.657 5.098 -0.279 1.00 96.81 289 ILE A O 1
ATOM 2303 N N . LEU A 1 290 ? 5.891 3.057 0.650 1.00 97.25 290 LEU A N 1
ATOM 2304 C CA . LEU A 1 290 ? 7.267 3.194 1.124 1.00 97.25 290 LEU A CA 1
ATOM 2305 C C . LEU A 1 290 ? 8.155 2.244 0.318 1.00 97.25 290 LEU A C 1
ATOM 2307 O O . LEU A 1 290 ? 7.811 1.078 0.164 1.00 97.25 290 LEU A O 1
ATOM 2311 N N . GLY A 1 291 ? 9.282 2.718 -0.190 1.00 95.31 291 GLY A N 1
ATOM 2312 C CA . GLY A 1 291 ? 10.239 1.904 -0.945 1.00 95.31 291 GLY A CA 1
ATOM 2313 C C . GLY A 1 291 ? 11.533 2.675 -1.173 1.00 95.31 291 GLY A C 1
ATOM 2314 O O . GLY A 1 291 ? 11.594 3.848 -0.816 1.00 95.31 291 GLY A O 1
ATOM 2315 N N . CYS A 1 292 ? 12.553 2.050 -1.765 1.00 92.19 292 CYS A N 1
ATOM 2316 C CA . CYS A 1 292 ? 13.761 2.763 -2.190 1.00 92.19 292 CYS A CA 1
ATOM 2317 C C . CYS A 1 292 ? 13.799 2.912 -3.716 1.00 92.19 292 CYS A C 1
ATOM 2319 O O . CYS A 1 292 ? 13.568 1.932 -4.423 1.00 92.19 292 CYS A O 1
ATOM 2321 N N . ASN A 1 293 ? 14.123 4.117 -4.202 1.00 89.81 293 ASN A N 1
ATOM 2322 C CA . ASN A 1 293 ? 14.329 4.425 -5.619 1.00 89.81 293 ASN A CA 1
ATOM 2323 C C . ASN A 1 293 ? 13.114 4.038 -6.483 1.00 89.81 293 ASN A C 1
ATOM 2325 O O . ASN A 1 293 ? 13.205 3.328 -7.488 1.00 89.81 293 ASN A O 1
ATOM 2329 N N . LEU A 1 294 ? 11.932 4.482 -6.053 1.00 94.31 294 LEU A N 1
ATOM 2330 C CA . LEU A 1 294 ? 10.662 4.010 -6.603 1.00 94.31 294 LEU A CA 1
ATOM 2331 C C . LEU A 1 294 ? 10.295 4.660 -7.947 1.00 94.31 294 LEU A C 1
ATOM 2333 O O . LEU A 1 294 ? 9.363 4.185 -8.595 1.00 94.31 294 LEU A O 1
ATOM 2337 N N . ALA A 1 295 ? 11.007 5.694 -8.407 1.00 94.38 295 ALA A N 1
ATOM 2338 C CA . ALA A 1 295 ? 10.697 6.400 -9.657 1.00 94.38 295 ALA A CA 1
ATOM 2339 C C . ALA A 1 295 ? 10.666 5.456 -10.875 1.00 94.38 295 ALA A C 1
ATOM 2341 O O . ALA A 1 295 ? 9.701 5.433 -11.652 1.00 94.38 295 ALA A O 1
ATOM 2342 N N . GLN A 1 296 ? 11.704 4.624 -11.013 1.00 92.06 296 GLN A N 1
ATOM 2343 C CA . GLN A 1 296 ? 11.802 3.648 -12.098 1.00 92.06 296 GLN A CA 1
ATOM 2344 C C . GLN A 1 296 ? 10.744 2.550 -11.943 1.00 92.06 296 GLN A C 1
ATOM 2346 O O . GLN A 1 296 ? 10.070 2.195 -12.908 1.00 92.06 296 GLN A O 1
ATOM 2351 N N . VAL A 1 297 ? 10.524 2.088 -10.710 1.00 94.50 297 VAL A N 1
ATOM 2352 C CA . VAL A 1 297 ? 9.527 1.064 -10.380 1.00 94.50 297 VAL A CA 1
ATOM 2353 C C . VAL A 1 297 ? 8.114 1.524 -10.741 1.00 94.50 297 VAL A C 1
ATOM 2355 O O . VAL A 1 297 ? 7.356 0.787 -11.368 1.00 94.50 297 VAL A O 1
ATOM 2358 N N . PHE A 1 298 ? 7.752 2.761 -10.399 1.00 96.88 298 PHE A N 1
ATOM 2359 C CA . PHE A 1 298 ? 6.439 3.339 -10.693 1.00 96.88 298 PHE A CA 1
ATOM 2360 C C . PHE A 1 298 ? 6.233 3.510 -12.194 1.00 96.88 298 PHE A C 1
ATOM 2362 O O . PHE A 1 298 ? 5.158 3.190 -12.708 1.00 96.88 298 PHE A O 1
ATOM 2369 N N . SER A 1 299 ? 7.276 3.946 -12.902 1.00 95.75 299 SER A N 1
ATOM 2370 C CA . SER A 1 299 ? 7.269 4.035 -14.360 1.00 95.75 299 SER A CA 1
ATOM 2371 C C . SER A 1 299 ? 7.034 2.660 -14.986 1.00 95.75 299 SER A C 1
ATOM 2373 O O . SER A 1 299 ? 6.128 2.507 -15.807 1.00 95.75 299 SER A O 1
ATOM 2375 N N . SER A 1 300 ? 7.751 1.626 -14.538 1.00 94.69 300 SER A N 1
ATOM 2376 C CA . SER A 1 300 ? 7.590 0.249 -15.021 1.00 94.69 300 SER A CA 1
ATOM 2377 C C . SER A 1 300 ? 6.234 -0.363 -14.660 1.00 94.69 300 SER A C 1
ATOM 2379 O O . SER A 1 300 ? 5.645 -1.051 -15.487 1.00 94.69 300 SER A O 1
ATOM 2381 N N . LEU A 1 301 ? 5.674 -0.050 -13.488 1.00 95.75 301 LEU A N 1
ATOM 2382 C CA . LEU A 1 301 ? 4.323 -0.467 -13.085 1.00 95.75 301 LEU A CA 1
ATOM 2383 C C . LEU A 1 301 ? 3.199 0.319 -13.772 1.00 95.75 301 LEU A C 1
ATOM 2385 O O . LEU A 1 301 ? 2.035 -0.089 -13.677 1.00 95.75 301 LEU A O 1
ATOM 2389 N N . ARG A 1 302 ? 3.528 1.429 -14.448 1.00 96.00 302 ARG A N 1
ATOM 2390 C CA . ARG A 1 302 ? 2.566 2.403 -14.988 1.00 96.00 302 ARG A CA 1
ATOM 2391 C C . ARG A 1 302 ? 1.653 2.955 -13.890 1.00 96.00 302 ARG A C 1
ATOM 2393 O O . ARG A 1 302 ? 0.441 3.043 -14.072 1.00 96.00 302 ARG A O 1
ATOM 2400 N N . LEU A 1 303 ? 2.222 3.279 -12.730 1.00 95.94 303 LEU A N 1
ATOM 2401 C CA . LEU A 1 303 ? 1.486 3.711 -11.543 1.00 95.94 303 LEU A CA 1
ATOM 2402 C C . LEU A 1 303 ? 1.657 5.215 -11.301 1.00 95.94 303 LEU A C 1
ATOM 2404 O O . LEU A 1 303 ? 2.759 5.691 -11.055 1.00 95.94 303 LEU A O 1
ATOM 2408 N N . LEU A 1 304 ? 0.541 5.944 -11.294 1.00 95.88 304 LEU A N 1
ATOM 2409 C CA . LEU A 1 304 ? 0.468 7.349 -10.894 1.00 95.88 304 LEU A CA 1
ATOM 2410 C C . LEU A 1 304 ? 0.013 7.432 -9.438 1.00 95.88 304 LEU A C 1
ATOM 2412 O O . LEU A 1 304 ? -1.158 7.192 -9.122 1.00 95.88 304 LEU A O 1
ATOM 2416 N N . HIS A 1 305 ? 0.928 7.771 -8.533 1.00 95.25 305 HIS A N 1
ATOM 2417 C CA . HIS A 1 305 ? 0.626 7.810 -7.109 1.00 95.25 305 HIS A CA 1
ATOM 2418 C C . HIS A 1 305 ? 1.444 8.880 -6.384 1.00 95.25 305 HIS A C 1
ATOM 2420 O O . HIS A 1 305 ? 2.651 8.971 -6.551 1.00 95.25 305 HIS A O 1
ATOM 2426 N N . LYS A 1 306 ? 0.767 9.679 -5.550 1.00 95.38 306 LYS A N 1
ATOM 2427 C CA . LYS A 1 306 ? 1.343 10.868 -4.896 1.00 95.38 306 LYS A CA 1
ATOM 2428 C C . LYS A 1 306 ? 1.736 10.654 -3.436 1.00 95.38 306 LYS A C 1
ATOM 2430 O O . LYS A 1 306 ? 2.579 11.365 -2.910 1.00 95.38 306 LYS A O 1
ATOM 2435 N N . ASN A 1 307 ? 1.128 9.684 -2.747 1.00 95.81 307 ASN A N 1
ATOM 2436 C CA . ASN A 1 307 ? 1.494 9.396 -1.358 1.00 95.81 307 ASN A CA 1
ATOM 2437 C C . ASN A 1 307 ? 2.687 8.434 -1.338 1.00 95.81 307 ASN A C 1
ATOM 2439 O O . ASN A 1 307 ? 2.508 7.228 -1.162 1.00 95.81 307 ASN A O 1
ATOM 2443 N N . VAL A 1 308 ? 3.881 8.962 -1.565 1.00 97.19 308 VAL A N 1
ATOM 2444 C CA . VAL A 1 308 ? 5.116 8.178 -1.625 1.00 97.19 308 VAL A CA 1
ATOM 2445 C C . VAL A 1 308 ? 6.052 8.632 -0.515 1.00 97.19 308 VAL A C 1
ATOM 2447 O O . VAL A 1 308 ? 6.094 9.812 -0.177 1.00 97.19 308 VAL A O 1
ATOM 2450 N N . ILE A 1 309 ? 6.753 7.675 0.076 1.00 96.88 309 ILE A N 1
ATOM 2451 C CA . ILE A 1 309 ? 7.936 7.900 0.897 1.00 96.88 309 ILE A CA 1
ATOM 2452 C C . ILE A 1 309 ? 9.055 7.163 0.169 1.00 96.88 309 ILE A C 1
ATOM 2454 O O . ILE A 1 309 ? 9.098 5.931 0.202 1.00 96.88 309 ILE A O 1
ATOM 2458 N N . ASP A 1 310 ? 9.902 7.896 -0.547 1.00 95.56 310 ASP A N 1
ATOM 2459 C CA . ASP A 1 310 ? 11.068 7.299 -1.194 1.00 95.56 310 ASP A CA 1
ATOM 2460 C C . ASP A 1 310 ? 12.256 7.361 -0.241 1.00 95.56 310 ASP A C 1
ATOM 2462 O O . ASP A 1 310 ? 12.802 8.424 0.050 1.00 95.56 310 ASP A O 1
ATOM 2466 N N . PHE A 1 311 ? 12.648 6.199 0.257 1.00 92.31 311 PHE A N 1
ATOM 2467 C CA . PHE A 1 311 ? 13.695 6.044 1.248 1.00 92.31 311 PHE A CA 1
ATOM 2468 C C . PHE A 1 311 ? 15.058 6.561 0.766 1.00 92.31 311 PHE A C 1
ATOM 2470 O O . PHE A 1 311 ? 15.808 7.100 1.578 1.00 92.31 311 PHE A O 1
ATOM 2477 N N . ALA A 1 312 ? 15.367 6.468 -0.536 1.00 90.75 312 ALA A N 1
ATOM 2478 C CA . ALA A 1 312 ? 16.596 7.060 -1.075 1.00 90.75 312 ALA A CA 1
ATOM 2479 C C . ALA A 1 312 ? 16.563 8.585 -0.976 1.00 90.75 312 ALA A C 1
ATOM 2481 O O . ALA A 1 312 ? 17.549 9.191 -0.563 1.00 90.75 312 ALA A O 1
ATOM 2482 N N . ILE A 1 313 ? 15.424 9.197 -1.312 1.00 90.69 313 ILE A N 1
ATOM 2483 C CA . ILE A 1 313 ? 15.251 10.652 -1.260 1.00 90.69 313 ILE A CA 1
ATOM 2484 C C . ILE A 1 313 ? 15.326 11.134 0.193 1.00 90.69 313 ILE A C 1
ATOM 2486 O O . ILE A 1 313 ? 16.061 12.074 0.490 1.00 90.69 313 ILE A O 1
ATOM 2490 N N . GLU A 1 314 ? 14.625 10.460 1.108 1.00 87.94 314 GLU A N 1
ATOM 2491 C CA . GLU A 1 314 ? 14.608 10.821 2.532 1.00 87.94 314 GLU A CA 1
ATOM 2492 C C . GLU A 1 314 ? 15.988 10.708 3.196 1.00 87.94 314 GLU A C 1
ATOM 2494 O O . GLU A 1 314 ? 16.308 11.486 4.095 1.00 87.94 314 GLU A O 1
ATOM 2499 N N . LEU A 1 315 ? 16.816 9.752 2.762 1.00 86.88 315 LEU A N 1
ATOM 2500 C CA . LEU A 1 315 ? 18.174 9.566 3.279 1.00 86.88 315 LEU A CA 1
ATOM 2501 C C . LEU A 1 315 ? 19.263 10.252 2.449 1.00 86.88 315 LEU A C 1
ATOM 2503 O O . LEU A 1 315 ? 20.435 10.115 2.790 1.00 86.88 315 LEU A O 1
ATOM 2507 N N . GLN A 1 316 ? 18.898 10.969 1.381 1.00 85.81 316 GLN A N 1
ATOM 2508 C CA . GLN A 1 316 ? 19.839 11.564 0.422 1.00 85.81 316 GLN A CA 1
ATOM 2509 C C . GLN A 1 316 ? 20.867 10.549 -0.109 1.00 85.81 316 GLN A C 1
ATOM 2511 O O . GLN A 1 316 ? 22.024 10.885 -0.357 1.00 85.81 316 GLN A O 1
ATOM 2516 N N . ARG A 1 317 ? 20.444 9.290 -0.266 1.00 82.31 317 ARG A N 1
ATOM 2517 C CA . ARG A 1 317 ? 21.294 8.211 -0.771 1.00 82.31 317 ARG A CA 1
ATOM 2518 C C . ARG A 1 317 ? 21.348 8.245 -2.285 1.00 82.31 317 ARG A C 1
ATOM 2520 O O . ARG A 1 317 ? 20.332 8.448 -2.954 1.00 82.31 317 ARG A O 1
ATOM 2527 N N . ALA A 1 318 ? 22.526 7.963 -2.828 1.00 73.44 318 ALA A N 1
ATOM 2528 C CA . ALA A 1 318 ? 22.639 7.724 -4.258 1.00 73.44 318 ALA A CA 1
ATOM 2529 C C . ALA A 1 318 ? 21.887 6.427 -4.630 1.00 73.44 318 ALA A C 1
ATOM 2531 O O . ALA A 1 318 ? 21.896 5.470 -3.850 1.00 73.44 318 ALA A O 1
ATOM 2532 N N . PRO A 1 319 ? 21.295 6.318 -5.836 1.00 68.38 319 PRO A N 1
ATOM 2533 C CA . PRO A 1 319 ? 20.634 5.086 -6.282 1.00 68.38 319 PRO A CA 1
ATOM 2534 C C . PRO A 1 319 ? 21.532 3.842 -6.184 1.00 68.38 319 PRO A C 1
ATOM 2536 O O . PRO A 1 319 ? 21.056 2.747 -5.905 1.00 68.38 319 PRO A O 1
ATOM 2539 N N . SER A 1 320 ? 22.846 4.016 -6.355 1.00 65.69 320 SER A N 1
ATOM 2540 C CA . SER A 1 320 ? 23.855 2.960 -6.232 1.00 65.69 320 SER A CA 1
ATOM 2541 C C . SER A 1 320 ? 24.059 2.432 -4.809 1.00 65.69 320 SER A C 1
ATOM 2543 O O . SER A 1 320 ? 24.691 1.390 -4.648 1.00 65.69 320 SER A O 1
ATOM 2545 N N . GLU A 1 321 ? 23.581 3.138 -3.785 1.00 68.06 321 GLU A N 1
ATOM 2546 C CA . GLU A 1 321 ? 23.723 2.763 -2.372 1.00 68.06 321 GLU A CA 1
ATOM 2547 C C . GLU A 1 321 ? 22.535 1.936 -1.864 1.00 68.06 321 GLU A C 1
ATOM 2549 O O . GLU A 1 321 ? 22.676 1.195 -0.893 1.00 68.06 321 GLU A O 1
ATOM 2554 N N . CYS A 1 322 ? 21.387 1.990 -2.547 1.00 65.62 322 CYS A N 1
ATOM 2555 C CA . CYS A 1 322 ? 20.266 1.079 -2.311 1.00 65.62 322 CYS A CA 1
ATOM 2556 C C . CYS A 1 322 ? 20.473 -0.226 -3.086 1.00 65.62 322 CYS A C 1
ATOM 2558 O O . CYS A 1 322 ? 19.896 -0.424 -4.153 1.00 65.62 322 CYS A O 1
ATOM 2560 N N . LYS A 1 323 ? 21.324 -1.113 -2.559 1.00 65.31 323 LYS A N 1
ATOM 2561 C CA . LYS A 1 323 ? 21.507 -2.470 -3.097 1.00 65.31 323 LYS A CA 1
ATOM 2562 C C . LYS A 1 323 ? 20.750 -3.487 -2.241 1.00 65.31 323 LYS A C 1
ATOM 2564 O O . LYS A 1 323 ? 20.981 -3.566 -1.036 1.00 65.31 323 LYS A O 1
ATOM 2569 N N . GLY A 1 324 ? 19.937 -4.323 -2.876 1.00 69.81 324 GLY A N 1
ATOM 2570 C CA . GLY A 1 324 ? 19.255 -5.472 -2.286 1.00 69.81 324 GLY A CA 1
ATOM 2571 C C . GLY A 1 324 ? 17.876 -5.186 -1.686 1.00 69.81 324 GLY A C 1
ATOM 2572 O O . GLY A 1 324 ? 17.292 -4.112 -1.836 1.00 69.81 324 GLY A O 1
ATOM 2573 N N . ASP A 1 325 ? 17.346 -6.188 -0.975 1.00 76.75 325 ASP A N 1
ATOM 2574 C CA . ASP A 1 325 ? 16.082 -6.077 -0.242 1.00 76.75 325 ASP A CA 1
ATOM 2575 C C . ASP A 1 325 ? 16.258 -5.213 1.023 1.00 76.75 325 ASP A C 1
ATOM 2577 O O . ASP A 1 325 ? 16.546 -5.707 2.115 1.00 76.75 325 ASP A O 1
ATOM 2581 N N . CYS A 1 326 ? 16.053 -3.901 0.881 1.00 84.06 326 CYS A N 1
ATOM 2582 C CA . CYS A 1 326 ? 16.049 -2.939 1.990 1.00 84.06 326 CYS A CA 1
ATOM 2583 C C . CYS A 1 326 ? 14.744 -2.954 2.816 1.00 84.06 326 CYS A C 1
ATOM 2585 O O . CYS A 1 326 ? 14.524 -2.049 3.624 1.00 84.06 326 CYS A O 1
ATOM 2587 N N . THR A 1 327 ? 13.846 -3.937 2.642 1.00 85.50 327 THR A N 1
ATOM 2588 C CA . THR A 1 327 ? 12.534 -3.962 3.321 1.00 85.50 327 THR A CA 1
ATOM 2589 C C . THR A 1 327 ? 12.660 -3.876 4.842 1.00 85.50 327 THR A C 1
ATOM 2591 O O . THR A 1 327 ? 11.937 -3.103 5.471 1.00 85.50 327 THR A O 1
ATOM 2594 N N . ASN A 1 328 ? 13.602 -4.613 5.437 1.00 86.56 328 ASN A N 1
ATOM 2595 C CA . ASN A 1 328 ? 13.808 -4.598 6.888 1.00 86.56 328 ASN A CA 1
ATOM 2596 C C . ASN A 1 328 ? 14.341 -3.246 7.380 1.00 86.56 328 ASN A C 1
ATOM 2598 O O . ASN A 1 328 ? 13.894 -2.749 8.410 1.00 86.56 328 ASN A O 1
ATOM 2602 N N . GLU A 1 329 ? 15.255 -2.626 6.631 1.00 90.00 329 GLU A N 1
ATOM 2603 C CA . GLU A 1 329 ? 15.801 -1.307 6.969 1.00 90.00 329 GLU A CA 1
ATOM 2604 C C . GLU A 1 329 ? 14.699 -0.240 6.944 1.00 90.00 329 GLU A C 1
ATOM 2606 O O . GLU A 1 329 ? 14.558 0.533 7.889 1.00 90.00 329 GLU A O 1
ATOM 2611 N N . MET A 1 330 ? 13.849 -0.257 5.914 1.00 92.31 330 MET A N 1
ATOM 2612 C CA . MET A 1 330 ? 12.710 0.658 5.800 1.00 92.31 330 MET A CA 1
ATOM 2613 C C . MET A 1 330 ? 11.681 0.457 6.921 1.00 92.31 330 MET A C 1
ATOM 2615 O O . MET A 1 330 ? 11.112 1.429 7.422 1.00 92.31 330 MET A O 1
ATOM 2619 N N . GLN A 1 331 ? 11.440 -0.791 7.337 1.00 89.75 331 GLN A N 1
ATOM 2620 C CA . GLN A 1 331 ? 10.554 -1.101 8.464 1.00 89.75 331 GLN A CA 1
ATOM 2621 C C . GLN A 1 331 ? 11.103 -0.572 9.782 1.00 89.75 331 GLN A C 1
ATOM 2623 O O . GLN A 1 331 ? 10.363 0.073 10.524 1.00 89.75 331 GLN A O 1
ATOM 2628 N N . LEU A 1 332 ? 12.384 -0.824 10.059 1.00 90.88 332 LEU A N 1
ATOM 2629 C CA . LEU A 1 332 ? 13.054 -0.331 11.259 1.00 90.88 332 LEU A CA 1
ATOM 2630 C C . LEU A 1 332 ? 13.069 1.196 11.282 1.00 90.88 332 LEU A C 1
ATOM 2632 O O . LEU A 1 332 ? 12.657 1.794 12.269 1.00 90.88 332 LEU A O 1
ATOM 2636 N N . TRP A 1 333 ? 13.411 1.833 10.161 1.00 93.12 333 TRP A N 1
ATOM 2637 C CA . TRP A 1 333 ? 13.380 3.288 10.038 1.00 93.12 333 TRP A CA 1
ATOM 2638 C C . TRP A 1 333 ? 11.990 3.869 10.315 1.00 93.12 333 TRP A C 1
ATOM 2640 O O . TRP A 1 333 ? 11.847 4.835 11.070 1.00 93.12 333 TRP A O 1
ATOM 2650 N N . LEU A 1 334 ? 10.941 3.268 9.742 1.00 91.25 334 LEU A N 1
ATOM 2651 C CA . LEU A 1 334 ? 9.573 3.710 9.990 1.00 91.25 334 LEU A CA 1
ATOM 2652 C C . LEU A 1 334 ? 9.180 3.486 11.455 1.00 91.25 334 LEU A C 1
ATOM 2654 O O . LEU A 1 334 ? 8.537 4.348 12.052 1.00 91.25 334 LEU A O 1
ATOM 2658 N N . HIS A 1 335 ? 9.561 2.349 12.037 1.00 89.38 335 HIS A N 1
ATOM 2659 C CA . HIS A 1 335 ? 9.300 2.027 13.435 1.00 89.38 335 HIS A CA 1
ATOM 2660 C C . HIS A 1 335 ? 9.966 3.035 14.380 1.00 89.38 335 HIS A C 1
ATOM 2662 O O . HIS A 1 335 ? 9.287 3.590 15.242 1.00 89.38 335 HIS A O 1
ATOM 2668 N N . ASP A 1 336 ? 11.242 3.348 14.173 1.00 90.06 336 ASP A N 1
ATOM 2669 C CA . ASP A 1 336 ? 11.992 4.301 14.996 1.00 90.06 336 ASP A CA 1
ATOM 2670 C C . ASP A 1 336 ? 11.387 5.701 14.928 1.00 90.06 336 ASP A C 1
ATOM 2672 O O . ASP A 1 336 ? 11.234 6.374 15.948 1.00 90.06 336 ASP A O 1
ATOM 2676 N N . ARG A 1 337 ? 10.948 6.138 13.741 1.00 89.38 337 ARG A N 1
ATOM 2677 C CA . ARG A 1 337 ? 10.217 7.404 13.591 1.00 89.38 337 ARG A CA 1
ATOM 2678 C C . ARG A 1 337 ? 8.902 7.393 14.360 1.00 89.38 337 ARG A C 1
ATOM 2680 O O . ARG A 1 337 ? 8.546 8.409 14.948 1.00 89.38 337 ARG A O 1
ATOM 2687 N N . VAL A 1 338 ? 8.185 6.270 14.371 1.00 85.56 338 VAL A N 1
ATOM 2688 C CA . VAL A 1 338 ? 6.942 6.138 15.139 1.00 85.56 338 VAL A CA 1
ATOM 2689 C C . VAL A 1 338 ? 7.227 6.215 16.632 1.00 85.56 338 VAL A C 1
ATOM 2691 O O . VAL A 1 338 ? 6.606 7.040 17.296 1.00 85.56 338 VAL A O 1
ATOM 2694 N N . VAL A 1 339 ? 8.177 5.429 17.142 1.00 83.38 339 VAL A N 1
ATOM 2695 C CA . VAL A 1 339 ? 8.540 5.407 18.568 1.00 83.38 339 VAL A CA 1
ATOM 2696 C C . VAL A 1 339 ? 8.995 6.787 19.043 1.00 83.38 339 VAL A C 1
ATOM 2698 O O . VAL A 1 339 ? 8.490 7.272 20.048 1.00 83.38 339 VAL A O 1
ATOM 2701 N N . ASN A 1 340 ? 9.852 7.466 18.277 1.00 83.12 340 ASN A N 1
ATOM 2702 C CA . ASN A 1 340 ? 10.391 8.781 18.642 1.00 83.12 340 ASN A CA 1
ATOM 2703 C C . ASN A 1 340 ? 9.405 9.948 18.438 1.00 83.12 340 ASN A C 1
ATOM 2705 O O . ASN A 1 340 ? 9.689 11.072 18.842 1.00 83.12 340 ASN A O 1
ATOM 2709 N N . SER A 1 341 ? 8.264 9.715 17.781 1.00 74.00 341 SER A N 1
ATOM 2710 C CA . SER A 1 341 ? 7.240 10.745 17.532 1.00 74.00 341 SER A CA 1
ATOM 2711 C C . SER A 1 341 ? 6.106 10.763 18.556 1.00 74.00 341 SER A C 1
ATOM 2713 O O . SER A 1 341 ? 5.268 11.668 18.518 1.00 74.00 341 SER A O 1
ATOM 2715 N N . VAL A 1 342 ? 6.036 9.757 19.432 1.00 63.19 342 VAL A N 1
ATOM 2716 C CA . VAL A 1 342 ? 5.052 9.706 20.515 1.00 63.19 342 VAL A CA 1
ATOM 2717 C C . VAL A 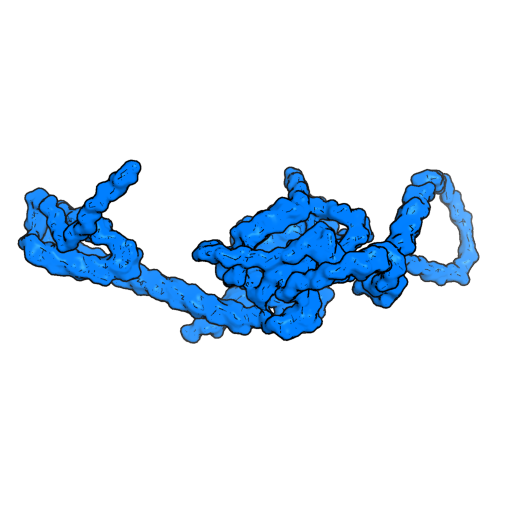1 342 ? 5.676 10.403 21.731 1.00 63.19 342 VAL A C 1
ATOM 2719 O O . VAL A 1 342 ? 6.666 9.887 22.244 1.00 63.19 342 VAL A O 1
ATOM 2722 N N . PRO A 1 343 ? 5.163 11.578 22.144 1.00 52.78 343 PRO A N 1
ATOM 2723 C CA . PRO A 1 343 ? 5.672 12.304 23.307 1.00 52.78 343 PRO A CA 1
ATOM 2724 C C . PRO A 1 343 ? 5.421 11.575 24.629 1.00 52.78 34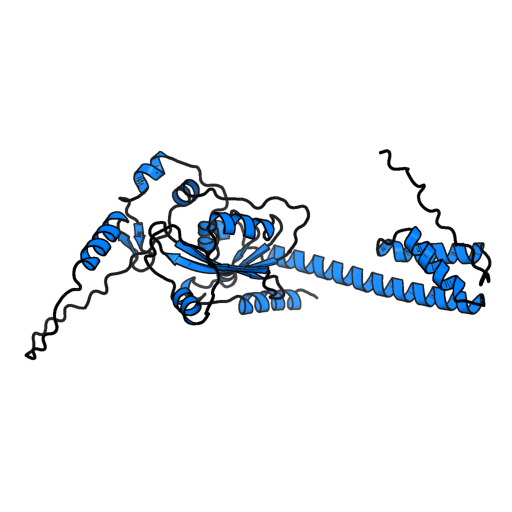3 PRO A C 1
ATOM 2726 O O . PRO A 1 343 ? 4.454 10.774 24.697 1.00 52.78 343 PRO A O 1
#

Solvent-accessible surface area (backbone atoms only — not comparable to full-atom values): 20256 Å² total; per-residue (Å²): 132,83,79,79,80,72,75,77,70,72,94,54,74,64,92,52,96,57,69,24,56,57,70,69,61,47,38,53,50,48,51,55,48,40,66,52,40,47,79,72,69,51,51,62,62,61,45,38,50,54,50,37,63,48,39,64,72,18,89,35,46,67,56,32,57,50,50,51,51,51,53,46,52,53,46,50,53,52,46,50,54,52,51,50,55,49,50,53,49,52,50,48,55,52,52,58,58,72,57,38,50,49,70,70,58,39,47,76,59,62,36,62,80,64,79,63,75,82,50,69,68,60,47,71,65,49,70,43,79,38,78,40,59,17,78,85,77,66,47,75,43,33,59,50,66,51,56,55,54,58,61,59,66,70,71,74,87,76,86,77,97,75,92,76,92,80,82,91,75,97,66,82,70,71,80,72,76,78,78,83,73,42,49,79,60,52,65,50,55,47,36,71,76,46,65,60,40,66,46,57,85,56,96,69,65,85,41,68,42,38,37,49,49,71,41,52,30,36,27,77,70,18,55,38,57,39,31,46,36,35,21,38,80,84,67,50,76,75,43,78,50,48,33,46,70,90,44,60,81,72,43,76,32,78,63,50,60,46,56,68,70,76,48,93,68,90,62,82,58,38,49,60,71,54,52,50,57,52,50,54,73,62,44,32,60,79,24,29,42,35,29,64,64,45,36,64,54,30,60,49,64,25,44,34,72,74,49,30,30,38,50,27,69,79,65,71,46,57,74,87,71,71,73,76,89,52,63,65,60,54,41,50,53,53,48,51,54,53,61,75,66,58,131

Organism: Starmerella bacillaris (NCBI:txid1247836)